Protein AF-A0A6H5KSF7-F1 (afdb_monomer_lite)

Foldseek 3Di:
DDPPPPLKAALVNVCVVCVVVVHHWDPDDVTPSVVLCVVQVVVPPRIGRNVSSVVVVLPDQDPLLLVLLVVLVVVLCVLVPNFAFLVSLVVFFDLCLDPCVVVVNDPSVRSSVVLSCQQPPPPPVDDDDDPNRGDTRDSVSSSVVLSVVSSVDDDPLSSSSSSNVRTHDPDRPPPDPPDDPPDDQDWWWKFFDDPPTTDTQGRCPPQDQPNFVVVVVSCVVVVDPDTPGMGTDDD

Structure (mmCIF, N/CA/C/O backbone):
data_AF-A0A6H5KSF7-F1
#
_entry.id   AF-A0A6H5KSF7-F1
#
loop_
_atom_site.group_PDB
_atom_site.id
_atom_site.type_symbol
_atom_site.label_atom_id
_atom_site.label_alt_id
_atom_site.label_comp_id
_atom_site.label_asym_id
_atom_site.label_entity_id
_atom_site.label_seq_id
_atom_site.pdbx_PDB_ins_code
_atom_site.Cartn_x
_atom_site.Cartn_y
_atom_site.Cartn_z
_atom_site.occupancy
_atom_site.B_iso_or_equiv
_atom_site.auth_seq_id
_atom_site.auth_comp_id
_atom_site.auth_asym_id
_atom_site.auth_atom_id
_atom_site.pdbx_PDB_model_num
ATOM 1 N N . MET A 1 1 ? -19.711 6.438 9.265 1.00 66.19 1 MET A N 1
ATOM 2 C CA . MET A 1 1 ? -18.842 6.297 10.452 1.00 66.19 1 MET A CA 1
ATOM 3 C C . MET A 1 1 ? -18.494 7.677 10.997 1.00 66.19 1 MET A C 1
ATOM 5 O O . MET A 1 1 ? -18.804 7.915 12.150 1.00 66.19 1 MET A O 1
ATOM 9 N N . ASP A 1 2 ? -18.012 8.616 10.173 1.00 74.88 2 ASP A N 1
ATOM 10 C CA . ASP A 1 2 ? -18.007 10.052 10.503 1.00 74.88 2 ASP A CA 1
ATOM 11 C C . ASP A 1 2 ? -19.190 10.765 9.819 1.00 74.88 2 ASP A C 1
ATOM 13 O O . ASP A 1 2 ? -19.233 10.885 8.596 1.00 74.88 2 ASP A O 1
ATOM 17 N N . SER A 1 3 ? -20.182 11.179 10.606 1.00 72.50 3 SER A N 1
ATOM 18 C CA . SER A 1 3 ? -21.408 11.816 10.102 1.00 72.50 3 SER A CA 1
ATOM 19 C C . SER A 1 3 ? -21.275 13.330 9.920 1.00 72.50 3 SER A C 1
ATOM 21 O O . SER A 1 3 ? -22.143 13.935 9.295 1.00 72.50 3 SER A O 1
ATOM 23 N N . ASN A 1 4 ? -20.245 13.955 10.503 1.00 77.31 4 ASN A N 1
ATOM 24 C CA . ASN A 1 4 ? -20.055 15.409 10.486 1.00 77.31 4 ASN A CA 1
ATOM 25 C C . ASN A 1 4 ? -18.844 15.849 9.644 1.00 77.31 4 ASN A C 1
ATOM 27 O O . ASN A 1 4 ? -18.646 17.049 9.470 1.00 77.31 4 ASN A O 1
ATOM 31 N N . GLY A 1 5 ? -18.079 14.899 9.096 1.00 73.88 5 GLY A N 1
ATOM 32 C CA . GLY A 1 5 ? -16.948 15.164 8.206 1.00 73.88 5 GLY A CA 1
ATOM 33 C C . GLY A 1 5 ? -15.770 15.833 8.913 1.00 73.88 5 GLY A C 1
ATOM 34 O O . GLY A 1 5 ? -14.962 16.491 8.263 1.00 73.88 5 GLY A O 1
ATOM 35 N N . SER A 1 6 ? -15.693 15.719 10.239 1.00 78.25 6 SER A N 1
ATOM 36 C CA . SER A 1 6 ? -14.638 16.339 11.042 1.00 78.25 6 SER A CA 1
ATOM 37 C C . SER A 1 6 ? -13.294 15.612 10.949 1.00 78.25 6 SER A C 1
ATOM 39 O O . SER A 1 6 ? -12.282 16.154 11.388 1.00 78.25 6 SER A O 1
ATOM 41 N N . GLY A 1 7 ? -13.268 14.381 10.422 1.00 76.56 7 GLY A N 1
ATOM 42 C CA . GLY A 1 7 ? -12.088 13.511 10.459 1.00 76.56 7 GLY A CA 1
ATOM 43 C C . GLY A 1 7 ? -11.780 12.963 11.860 1.00 76.56 7 GLY A C 1
ATOM 44 O O . GLY A 1 7 ? -10.786 12.255 12.050 1.00 76.56 7 GLY A O 1
ATOM 45 N N . LEU A 1 8 ? -12.639 13.265 12.836 1.00 83.69 8 LEU A N 1
ATOM 46 C CA . LEU A 1 8 ? -12.570 12.811 14.215 1.00 83.69 8 LEU A CA 1
ATOM 47 C C . LEU A 1 8 ? -13.793 11.944 14.509 1.00 83.69 8 LEU A C 1
ATOM 49 O O . LEU A 1 8 ? -14.907 12.241 14.089 1.00 83.69 8 LEU A O 1
ATOM 53 N N . LEU A 1 9 ? -13.570 10.867 15.247 1.00 84.38 9 LEU A N 1
ATOM 54 C CA . LEU A 1 9 ? -14.581 9.915 15.654 1.00 84.38 9 LEU A CA 1
ATOM 55 C C . LEU A 1 9 ? -14.863 10.108 17.143 1.00 84.38 9 LEU A C 1
ATOM 57 O O . LEU A 1 9 ? -14.040 9.781 1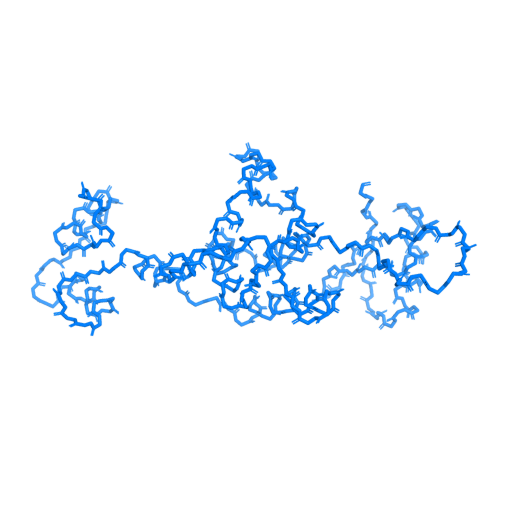8.002 1.00 84.38 9 LEU A O 1
ATOM 61 N N . GLU A 1 10 ? -16.026 10.666 17.452 1.00 87.06 10 GLU A N 1
ATOM 62 C CA . GLU A 1 10 ? -16.488 10.794 18.834 1.00 87.06 10 GLU A CA 1
ATOM 63 C C . GLU A 1 10 ? -17.058 9.462 19.345 1.00 87.06 10 GLU A C 1
ATOM 65 O O . GLU A 1 10 ? -17.515 8.621 18.566 1.00 87.06 10 GLU A O 1
ATOM 70 N N . ARG A 1 11 ? -17.095 9.277 20.673 1.00 86.62 11 ARG A N 1
ATOM 71 C CA . ARG A 1 11 ? -17.614 8.047 21.307 1.00 86.62 11 ARG A CA 1
ATOM 72 C C . ARG A 1 11 ? -19.001 7.650 20.783 1.00 86.62 11 ARG A C 1
ATOM 74 O O . ARG A 1 11 ? -19.241 6.485 20.479 1.00 86.62 11 ARG A O 1
ATOM 81 N N . SER A 1 12 ? -19.907 8.616 20.654 1.00 86.00 12 SER A N 1
ATOM 82 C CA . SER A 1 12 ? -21.272 8.400 20.156 1.00 86.00 12 SER A CA 1
ATOM 83 C C . SER A 1 12 ? -21.301 7.956 18.690 1.00 86.00 12 SER A C 1
ATOM 85 O O . SER A 1 12 ? -22.079 7.074 18.331 1.00 86.00 12 SER A O 1
ATOM 87 N N . GLN A 1 13 ? -20.430 8.523 17.851 1.00 86.81 13 GLN A N 1
ATOM 88 C CA . GLN A 1 13 ? -20.308 8.159 16.440 1.00 86.81 13 GLN A CA 1
ATOM 89 C C . GLN A 1 13 ? -19.725 6.754 16.269 1.00 86.81 13 GLN A C 1
ATOM 91 O O . GLN A 1 13 ? -20.201 6.003 15.419 1.00 86.81 13 GLN A O 1
ATOM 96 N N . LEU A 1 14 ? -18.745 6.373 17.098 1.00 85.38 14 LEU A N 1
ATOM 97 C CA . LEU A 1 14 ? -18.186 5.020 17.115 1.00 85.38 14 LEU A CA 1
ATOM 98 C C . LEU A 1 14 ? -19.254 3.977 17.467 1.00 85.38 14 LEU A C 1
ATOM 100 O O . LEU A 1 14 ? -19.387 2.991 16.746 1.00 85.38 14 LEU A O 1
ATOM 104 N N .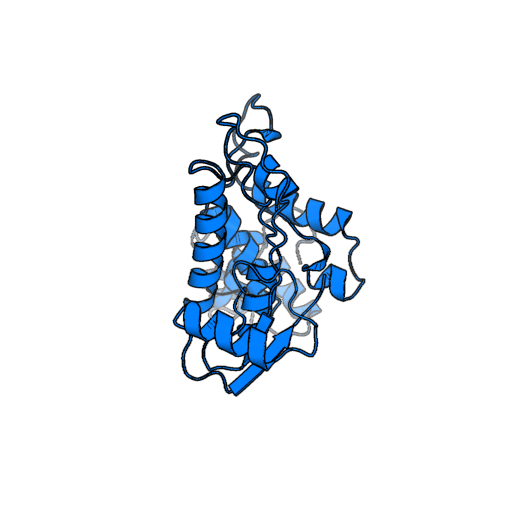 ILE A 1 15 ? -20.042 4.216 18.523 1.00 87.25 15 ILE A N 1
ATOM 105 C CA . ILE A 1 15 ? -21.134 3.318 18.935 1.00 87.25 15 ILE A CA 1
ATOM 106 C C . ILE A 1 15 ? -22.136 3.151 17.796 1.00 87.25 15 ILE A C 1
ATOM 108 O O . ILE A 1 15 ? -22.418 2.029 17.389 1.00 87.25 15 ILE A O 1
ATOM 112 N N . GLN A 1 16 ? -22.633 4.259 17.236 1.00 87.12 16 GLN A N 1
ATOM 113 C CA . GLN A 1 16 ? -23.597 4.196 16.136 1.00 87.12 16 GLN A CA 1
ATOM 114 C C . GLN A 1 16 ? -23.031 3.497 14.901 1.00 87.12 16 GLN A C 1
ATOM 116 O O . GLN A 1 16 ? -23.748 2.757 14.232 1.00 87.12 16 GLN A O 1
ATOM 121 N N . ALA A 1 17 ? -21.753 3.711 14.588 1.00 85.31 17 ALA A N 1
ATOM 122 C CA . ALA A 1 17 ? -21.113 3.038 13.473 1.00 85.31 17 ALA A CA 1
ATOM 123 C C . ALA A 1 17 ? -21.044 1.523 13.691 1.00 85.31 17 ALA A C 1
ATOM 125 O O . ALA A 1 17 ? -21.453 0.781 12.804 1.00 85.31 17 ALA A O 1
ATOM 126 N N . LEU A 1 18 ? -20.586 1.067 14.860 1.00 86.56 18 LEU A N 1
ATOM 127 C CA . LEU A 1 18 ? -20.503 -0.360 15.189 1.00 86.56 18 LEU A CA 1
ATOM 128 C C . LEU A 1 18 ? -21.885 -1.024 15.165 1.00 86.56 18 LEU A C 1
ATOM 130 O O . LEU A 1 18 ? -22.043 -2.070 14.536 1.00 86.56 18 LEU A O 1
ATOM 134 N N . LEU A 1 19 ? -22.902 -0.354 15.710 1.00 87.88 19 LEU A N 1
ATOM 135 C CA . LEU A 1 19 ? -24.289 -0.823 15.676 1.00 87.88 19 LEU A CA 1
ATOM 136 C C . LEU A 1 19 ? -24.825 -0.941 14.242 1.00 87.88 19 LEU A C 1
ATOM 138 O O . LEU A 1 19 ? -25.469 -1.931 13.900 1.00 87.88 19 LEU A O 1
ATOM 142 N N . ASN A 1 20 ? -24.511 0.026 13.374 1.00 85.94 20 ASN A N 1
ATOM 143 C CA . ASN A 1 20 ? -24.884 -0.018 11.956 1.00 85.94 20 ASN A CA 1
ATOM 144 C C . ASN A 1 20 ? -24.189 -1.159 11.196 1.00 85.94 20 ASN A C 1
ATOM 146 O O . ASN A 1 20 ? -24.751 -1.678 10.234 1.00 85.94 20 ASN A O 1
ATOM 150 N N . PHE A 1 21 ? -22.992 -1.565 11.628 1.00 83.56 21 PHE A N 1
ATOM 151 C CA . PHE A 1 21 ? -22.300 -2.752 11.118 1.00 83.56 21 PHE A CA 1
ATOM 152 C C . PHE A 1 21 ? -22.780 -4.062 11.772 1.00 83.56 21 PHE A C 1
ATOM 154 O O . PHE A 1 21 ? -22.257 -5.127 11.453 1.00 83.56 21 PHE A O 1
ATOM 161 N N . GLY A 1 22 ? -23.788 -4.007 12.653 1.00 86.06 22 GLY A N 1
ATOM 162 C CA . GLY A 1 22 ? -24.357 -5.173 13.333 1.00 86.06 22 GLY A CA 1
ATOM 163 C C . GLY A 1 22 ? -23.523 -5.682 14.510 1.00 86.06 22 GLY A C 1
ATOM 164 O O . GLY A 1 22 ? -23.714 -6.816 14.942 1.00 86.06 22 GLY A O 1
ATOM 165 N N . ILE A 1 23 ? -22.593 -4.869 15.015 1.00 86.06 23 ILE A N 1
ATOM 166 C CA . ILE A 1 23 ? -21.744 -5.188 16.161 1.00 86.06 23 ILE A CA 1
ATOM 167 C C . ILE A 1 23 ? -22.349 -4.516 17.394 1.00 86.06 23 ILE A C 1
ATOM 169 O O . ILE A 1 23 ? -22.317 -3.291 17.516 1.00 86.06 23 ILE A O 1
ATOM 173 N N . ASP A 1 24 ? -22.901 -5.323 18.297 1.00 86.75 24 ASP A N 1
ATOM 174 C CA . ASP A 1 24 ? -23.374 -4.852 19.598 1.00 86.75 24 ASP A CA 1
ATOM 175 C C . ASP A 1 24 ? -22.184 -4.710 20.554 1.00 86.75 24 ASP A C 1
ATOM 177 O O . ASP A 1 24 ? -21.327 -5.595 20.629 1.00 86.75 24 ASP A O 1
ATOM 181 N N . VAL A 1 25 ? -22.097 -3.576 21.239 1.00 84.12 25 VAL A N 1
ATOM 182 C CA . VAL A 1 25 ? -20.941 -3.197 22.060 1.00 84.12 25 VAL A CA 1
ATOM 183 C C . VAL A 1 25 ? -21.411 -2.654 23.395 1.00 84.12 25 VAL A C 1
ATOM 185 O O . VAL A 1 25 ? -22.279 -1.787 23.443 1.00 84.12 25 VAL A O 1
ATOM 188 N N . ASP A 1 26 ? -20.787 -3.125 24.476 1.00 87.12 26 ASP A N 1
ATOM 189 C CA . ASP A 1 26 ? -21.047 -2.619 25.822 1.00 87.12 26 ASP A CA 1
ATOM 190 C C . ASP A 1 26 ? -20.507 -1.185 25.960 1.00 87.12 26 ASP A C 1
ATOM 192 O O . ASP A 1 26 ? -19.294 -0.938 25.878 1.00 87.12 26 ASP A O 1
ATOM 196 N N . ASP A 1 27 ? -21.422 -0.231 26.136 1.00 82.88 27 ASP A N 1
ATOM 197 C CA . ASP A 1 27 ? -21.137 1.193 26.297 1.00 82.88 27 ASP A CA 1
ATOM 198 C C . ASP A 1 27 ? -20.989 1.623 27.767 1.00 82.88 27 ASP A C 1
ATOM 200 O O . ASP A 1 27 ? -20.690 2.798 28.029 1.00 82.88 27 ASP A O 1
ATOM 204 N N . GLY A 1 28 ? -21.126 0.683 28.710 1.00 81.94 28 GLY A N 1
ATOM 205 C CA . GLY A 1 28 ? -20.960 0.895 30.142 1.00 81.94 28 GLY A CA 1
ATOM 206 C C . GLY A 1 28 ? -19.517 1.197 30.583 1.00 81.94 28 GLY A C 1
ATOM 207 O O . GLY A 1 28 ? -18.565 1.083 29.803 1.00 81.94 28 GLY A O 1
ATOM 208 N N . PRO A 1 29 ? -19.324 1.606 31.853 1.00 74.50 29 PRO A N 1
ATOM 209 C CA . PRO A 1 29 ? -17.998 1.842 32.423 1.00 74.50 29 PRO A CA 1
ATOM 210 C C . PRO A 1 29 ? -17.191 0.535 32.493 1.00 74.50 29 PRO A C 1
ATOM 212 O O . PRO A 1 29 ? -17.616 -0.437 33.116 1.00 74.50 29 PRO A O 1
ATOM 215 N N . GLY A 1 30 ? -16.022 0.514 31.852 1.00 77.25 30 GLY A N 1
ATOM 216 C CA . GLY A 1 30 ? -15.194 -0.679 31.640 1.00 77.25 30 GLY A CA 1
ATOM 217 C C . GLY A 1 30 ? -15.626 -1.565 30.460 1.00 77.25 30 GLY A C 1
ATOM 218 O O . GLY A 1 30 ? -15.023 -2.623 30.246 1.00 77.25 30 GLY A O 1
ATOM 219 N N . GLY A 1 31 ? -16.640 -1.140 29.701 1.00 85.19 31 GLY A N 1
ATOM 220 C CA . GLY A 1 31 ? -17.165 -1.831 28.526 1.00 85.19 31 GLY A CA 1
ATOM 221 C C . GLY A 1 31 ? -16.219 -1.799 27.322 1.00 85.19 31 GLY A C 1
ATOM 222 O O . GLY A 1 31 ? -15.116 -1.241 27.357 1.00 85.19 31 GLY A O 1
ATOM 223 N N . ASP A 1 32 ? -16.645 -2.408 26.221 1.00 86.12 32 ASP A N 1
ATOM 224 C CA . ASP A 1 32 ? -15.815 -2.564 25.023 1.00 86.12 32 ASP A CA 1
ATOM 225 C C . ASP A 1 32 ? -15.484 -1.228 24.363 1.00 86.12 32 ASP A C 1
ATOM 227 O O . ASP A 1 32 ? -14.357 -1.027 23.906 1.00 86.12 32 ASP A O 1
ATOM 231 N N . ILE A 1 33 ? -16.404 -0.264 24.414 1.00 87.38 33 ILE A N 1
ATOM 232 C CA . ILE A 1 33 ? -16.146 1.090 23.920 1.00 87.38 33 ILE A CA 1
ATOM 233 C C . ILE A 1 33 ? -15.022 1.768 24.695 1.00 87.38 33 ILE A C 1
ATOM 235 O O . ILE A 1 33 ? -14.194 2.448 24.098 1.00 87.38 33 ILE A O 1
ATOM 239 N N . GLU A 1 34 ? -14.952 1.584 26.011 1.00 85.56 34 GLU A N 1
ATOM 240 C CA . GLU A 1 34 ? -13.905 2.211 26.817 1.00 85.56 34 GLU A CA 1
ATOM 241 C C . GLU A 1 34 ? -12.533 1.585 26.554 1.00 85.56 34 GLU A C 1
ATOM 243 O O . GLU A 1 34 ? -11.536 2.302 26.511 1.00 85.56 34 GLU A O 1
ATOM 248 N N . LYS A 1 35 ? -12.479 0.279 26.261 1.00 84.94 35 LYS A N 1
ATOM 249 C CA . LYS A 1 35 ? -11.248 -0.391 25.810 1.00 84.94 35 LYS A CA 1
ATOM 250 C C . LYS A 1 35 ? -10.804 0.101 24.434 1.00 84.94 35 LYS A C 1
ATOM 252 O O . LYS A 1 35 ? -9.618 0.356 24.240 1.00 84.94 35 LYS A O 1
ATOM 257 N N . ILE A 1 36 ? -11.736 0.242 23.487 1.00 84.69 36 ILE A N 1
ATOM 258 C CA . ILE A 1 36 ? -11.437 0.736 22.135 1.00 84.69 36 ILE A CA 1
ATOM 259 C C . ILE A 1 36 ? -10.958 2.189 22.214 1.00 84.69 36 ILE A C 1
ATOM 261 O O . ILE A 1 36 ? -9.890 2.505 21.694 1.00 84.69 36 ILE A O 1
ATOM 265 N N . MET A 1 37 ? -11.679 3.057 22.930 1.00 84.38 37 MET A N 1
ATOM 266 C CA . MET A 1 37 ? -11.248 4.438 23.162 1.00 84.38 37 MET A CA 1
ATOM 267 C C . MET A 1 37 ? -9.881 4.460 23.855 1.00 84.38 37 MET A C 1
ATOM 269 O O . MET A 1 37 ? -8.971 5.083 23.338 1.00 84.38 37 MET A O 1
ATOM 273 N N . GLY A 1 38 ? -9.663 3.693 24.924 1.00 82.12 38 GLY A N 1
ATOM 274 C CA . GLY A 1 38 ? -8.364 3.645 25.608 1.00 82.12 38 GLY A CA 1
ATOM 275 C C . GLY A 1 38 ? -7.199 3.131 24.750 1.00 82.12 38 GLY A C 1
ATOM 276 O O . GLY A 1 38 ? -6.047 3.468 25.014 1.00 82.12 38 GLY A O 1
ATOM 277 N N . PHE A 1 39 ? -7.469 2.329 23.716 1.00 82.25 39 PHE A N 1
ATOM 278 C CA . PHE A 1 39 ? -6.439 1.860 22.788 1.00 82.25 39 PHE A CA 1
ATOM 279 C C . PHE A 1 39 ? -6.067 2.913 21.730 1.00 82.25 39 PHE A C 1
ATOM 281 O O . PHE A 1 39 ? -4.891 3.044 21.372 1.00 82.25 39 PHE A O 1
ATOM 288 N N . PHE A 1 40 ? -7.059 3.648 21.221 1.00 80.31 40 PHE A N 1
ATOM 289 C CA . PHE A 1 40 ? -6.901 4.561 20.086 1.00 80.31 40 PHE A CA 1
ATOM 290 C C . PHE A 1 40 ? -6.762 6.046 20.479 1.00 80.31 40 PHE A C 1
ATOM 292 O O . PHE A 1 40 ? -5.990 6.763 19.847 1.00 80.31 40 PHE A O 1
ATOM 299 N N . ASP A 1 41 ? -7.461 6.501 21.517 1.00 81.00 41 ASP A N 1
ATOM 300 C CA . ASP A 1 41 ? -7.440 7.861 22.081 1.00 81.00 41 ASP A CA 1
ATOM 301 C C . ASP A 1 41 ? -6.313 7.976 23.124 1.00 81.00 41 ASP A C 1
ATOM 303 O O . ASP A 1 41 ? -6.522 7.924 24.338 1.00 81.00 41 ASP A O 1
ATOM 307 N N . ARG A 1 42 ? -5.068 8.044 22.632 1.00 70.25 42 ARG A N 1
ATOM 308 C CA . ARG A 1 42 ? -3.853 8.061 23.475 1.00 70.25 42 ARG A CA 1
ATOM 309 C C . ARG A 1 42 ? -3.678 9.361 24.256 1.00 70.25 42 ARG A C 1
ATOM 311 O O . ARG A 1 42 ? -2.975 9.376 25.264 1.00 70.25 42 ARG A O 1
ATOM 318 N N . ASP A 1 43 ? -4.257 10.441 23.758 1.00 75.50 43 ASP A N 1
ATOM 319 C CA . ASP A 1 43 ? -4.252 11.776 24.342 1.00 75.50 43 ASP A CA 1
ATOM 320 C C . ASP A 1 43 ? -5.420 12.006 25.316 1.00 75.50 43 ASP A C 1
ATOM 322 O O . ASP A 1 43 ? -5.418 13.006 26.035 1.00 75.50 43 ASP A O 1
ATOM 326 N N . VAL A 1 44 ? -6.350 11.047 25.426 1.00 74.88 44 VAL A N 1
ATOM 327 C CA . VAL A 1 44 ? -7.497 11.065 26.352 1.00 74.88 44 VAL A CA 1
ATOM 328 C C . VAL A 1 44 ? -8.367 12.309 26.132 1.00 74.88 44 VAL A C 1
ATOM 330 O O . VAL A 1 44 ? -8.870 12.937 27.066 1.00 74.88 44 VAL A O 1
ATOM 333 N N . VAL A 1 45 ? -8.531 12.699 24.869 1.00 77.56 45 VAL A N 1
ATOM 334 C CA . VAL A 1 45 ? -9.309 13.881 24.465 1.00 77.56 45 VAL A CA 1
ATOM 335 C C . VAL A 1 45 ? -10.786 13.519 24.242 1.00 77.56 45 VAL A C 1
ATOM 337 O O . VAL A 1 45 ? -11.639 14.396 24.081 1.00 77.56 45 VAL A O 1
ATOM 340 N N . GLY A 1 46 ? -11.122 12.229 24.287 1.00 78.38 46 GLY A N 1
ATOM 341 C CA . GLY A 1 46 ? -12.462 11.689 24.078 1.00 78.38 46 GLY A CA 1
ATOM 342 C C . GLY A 1 46 ? -12.813 11.514 22.602 1.00 78.38 46 GLY A C 1
ATOM 343 O O . GLY A 1 46 ? -13.995 11.383 22.268 1.00 78.38 46 GLY A O 1
ATOM 344 N N . ARG A 1 47 ? -11.816 11.549 21.712 1.00 81.56 47 ARG A N 1
ATOM 345 C CA . ARG A 1 47 ? -11.984 11.480 20.257 1.00 81.56 47 ARG A CA 1
ATOM 346 C C . ARG A 1 47 ? -10.872 10.657 19.633 1.00 81.56 47 ARG A C 1
ATOM 348 O O . ARG A 1 47 ? -9.715 10.803 19.996 1.00 81.56 47 ARG A O 1
ATOM 355 N N . ILE A 1 48 ? -11.224 9.834 18.653 1.00 82.81 48 ILE A N 1
ATOM 356 C CA . ILE A 1 48 ? -10.255 9.057 17.884 1.00 82.81 48 ILE A CA 1
ATOM 357 C C . ILE A 1 48 ? -10.098 9.696 16.515 1.00 82.81 48 ILE A C 1
ATOM 359 O O . ILE A 1 48 ? -11.080 9.956 15.830 1.00 82.81 48 ILE A O 1
ATOM 363 N N . ILE A 1 49 ? -8.869 9.901 16.065 1.00 81.00 49 ILE A N 1
ATOM 364 C CA . ILE A 1 49 ? -8.652 10.386 14.708 1.00 81.00 49 ILE A CA 1
ATOM 365 C C . ILE A 1 49 ? -8.925 9.247 13.716 1.00 81.00 49 ILE A C 1
ATOM 367 O O . ILE A 1 49 ? -8.357 8.162 13.845 1.00 81.00 49 ILE A O 1
ATOM 371 N N . ILE A 1 50 ? -9.794 9.461 12.722 1.00 75.19 50 ILE A N 1
ATOM 372 C CA . ILE A 1 50 ? -10.307 8.367 11.874 1.00 75.19 50 ILE A CA 1
ATOM 373 C C . ILE A 1 50 ? -9.196 7.615 11.125 1.00 75.19 50 ILE A C 1
ATOM 375 O O . ILE A 1 50 ? -9.260 6.397 10.963 1.00 75.19 50 ILE A O 1
ATOM 379 N N . HIS A 1 51 ? -8.136 8.317 10.718 1.00 66.19 51 HIS A N 1
ATOM 380 C CA . HIS A 1 51 ? -6.993 7.690 10.058 1.00 66.19 51 HIS A CA 1
ATOM 381 C C . HIS A 1 51 ? -6.183 6.806 11.014 1.00 66.19 51 HIS A C 1
ATOM 383 O O . HIS A 1 51 ? -5.737 5.733 10.615 1.00 66.19 51 HIS A O 1
ATOM 389 N N . GLU A 1 52 ? -6.044 7.197 12.283 1.00 68.94 52 GLU A N 1
ATOM 390 C CA . GLU A 1 52 ? -5.417 6.373 13.322 1.00 68.94 52 GLU A CA 1
ATOM 391 C C . GLU A 1 52 ? -6.286 5.160 13.668 1.00 68.94 52 GLU A C 1
ATOM 393 O O . GLU A 1 52 ? -5.764 4.057 13.839 1.00 68.94 52 GLU A O 1
ATOM 398 N N . PHE A 1 53 ? -7.611 5.333 13.681 1.00 75.38 53 PHE A N 1
ATOM 399 C CA . PHE A 1 53 ? -8.560 4.232 13.840 1.00 75.38 53 PHE A CA 1
ATOM 400 C C . PHE A 1 53 ? -8.404 3.190 12.727 1.00 75.38 53 PHE A C 1
ATOM 402 O O . PHE A 1 53 ? -8.185 2.011 13.003 1.00 75.38 53 PHE A O 1
ATOM 409 N N . HIS A 1 54 ? -8.422 3.624 11.463 1.00 71.25 54 HIS A N 1
ATOM 410 C CA . HIS A 1 54 ? -8.187 2.737 10.322 1.00 71.25 54 HIS A CA 1
ATOM 411 C C . HIS A 1 54 ? -6.799 2.092 10.383 1.00 71.25 54 HIS A C 1
ATOM 413 O O . HIS A 1 54 ? -6.670 0.891 10.149 1.00 71.25 54 HIS A O 1
ATOM 419 N N . ARG A 1 55 ? -5.760 2.851 10.754 1.00 67.19 55 ARG A N 1
ATOM 420 C CA . ARG A 1 55 ? -4.398 2.320 10.884 1.00 67.19 55 ARG A CA 1
ATOM 421 C C . ARG A 1 55 ? -4.298 1.241 11.959 1.00 67.19 55 ARG A C 1
ATOM 423 O O . ARG A 1 55 ? -3.630 0.237 11.734 1.00 67.19 55 ARG A O 1
ATOM 430 N N . GLY A 1 56 ? -4.943 1.416 13.111 1.00 69.75 56 GLY A N 1
ATOM 431 C CA . GLY A 1 56 ? -4.926 0.388 14.151 1.00 69.75 56 GLY A CA 1
ATOM 432 C C . GLY A 1 56 ? -5.819 -0.812 13.828 1.00 69.75 56 GLY A C 1
ATOM 433 O O . GLY A 1 56 ? -5.434 -1.923 14.176 1.00 69.75 56 GLY A O 1
ATOM 434 N N . LEU A 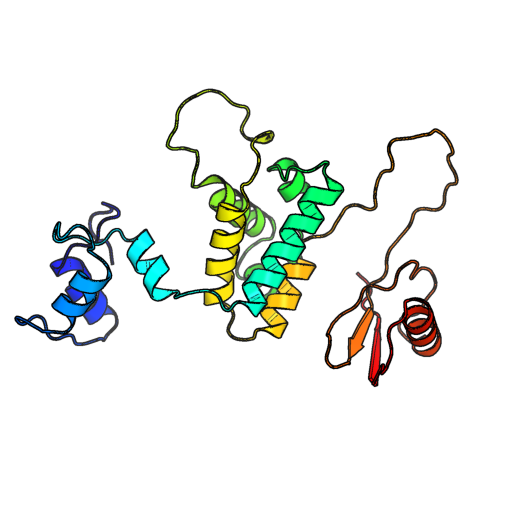1 57 ? -6.924 -0.634 13.089 1.00 73.25 57 LEU A N 1
ATOM 435 C CA . LEU A 1 57 ? -7.708 -1.757 12.553 1.00 73.25 57 LEU A CA 1
ATOM 436 C C . LEU A 1 57 ? -6.910 -2.605 11.553 1.00 73.25 57 LEU A C 1
ATOM 438 O O . LEU A 1 57 ? -7.015 -3.827 11.572 1.00 73.25 57 LEU A O 1
ATOM 442 N N . ARG A 1 58 ? -6.084 -1.971 10.709 1.00 71.12 58 ARG A N 1
ATOM 443 C CA . ARG A 1 58 ? -5.198 -2.668 9.755 1.00 71.12 58 ARG A CA 1
ATOM 444 C C . ARG A 1 58 ? -4.136 -3.527 10.444 1.00 71.12 58 ARG A C 1
ATOM 446 O O . ARG A 1 58 ? -3.636 -4.477 9.848 1.00 71.12 58 ARG A O 1
ATOM 453 N N . GLY A 1 59 ? -3.775 -3.193 11.682 1.00 70.38 59 GLY A N 1
ATOM 454 C CA . GLY A 1 59 ? -2.693 -3.851 12.401 1.00 70.38 59 GLY A CA 1
ATOM 455 C C . GLY A 1 59 ? -1.315 -3.577 11.789 1.00 70.38 59 GLY A C 1
ATOM 456 O O . GLY A 1 59 ? -1.124 -2.706 10.937 1.00 70.38 59 GLY A O 1
ATOM 457 N N . ASN A 1 60 ? -0.309 -4.307 12.269 1.00 75.38 60 ASN A N 1
ATOM 458 C CA . ASN A 1 60 ? 1.054 -4.166 11.770 1.00 75.38 60 ASN A CA 1
ATOM 459 C C . ASN A 1 60 ? 1.287 -5.108 10.585 1.00 75.38 60 ASN A C 1
ATOM 461 O O . ASN A 1 60 ? 1.013 -6.303 10.681 1.00 75.38 60 ASN A O 1
ATOM 465 N N . MET A 1 61 ? 1.862 -4.591 9.499 1.00 83.38 61 MET A N 1
ATOM 466 C CA . MET A 1 61 ? 2.257 -5.420 8.359 1.00 83.38 61 MET A CA 1
ATOM 467 C C . MET A 1 61 ? 3.285 -6.472 8.820 1.00 83.38 61 MET A C 1
ATOM 469 O O . MET A 1 61 ? 4.238 -6.110 9.516 1.00 83.38 61 MET A O 1
ATOM 473 N N . PRO A 1 62 ? 3.157 -7.758 8.451 1.00 86.19 62 PRO A N 1
ATOM 474 C CA . PRO A 1 62 ? 4.136 -8.773 8.831 1.00 86.19 62 PRO A CA 1
ATOM 475 C C . PRO A 1 62 ? 5.523 -8.463 8.247 1.00 86.19 62 PRO A C 1
ATOM 477 O O . PRO A 1 62 ? 5.650 -7.950 7.134 1.00 86.19 62 PRO A O 1
ATOM 480 N N . LYS A 1 63 ? 6.590 -8.813 8.985 1.00 88.25 63 LYS A N 1
ATOM 481 C CA . LYS A 1 63 ? 7.986 -8.490 8.613 1.00 88.25 63 LYS A CA 1
ATOM 482 C C . LYS A 1 63 ? 8.364 -8.961 7.207 1.00 88.25 63 LYS A C 1
ATOM 484 O O . LYS A 1 63 ? 9.078 -8.251 6.511 1.00 88.25 63 LYS A O 1
ATOM 489 N N . ARG A 1 64 ? 7.869 -10.131 6.785 1.00 87.62 64 ARG A N 1
ATOM 490 C CA . ARG A 1 64 ? 8.103 -10.680 5.441 1.00 87.62 64 ARG A CA 1
ATOM 491 C C . ARG A 1 64 ? 7.648 -9.698 4.357 1.00 87.62 64 ARG A C 1
ATOM 493 O O . ARG A 1 64 ? 8.428 -9.366 3.475 1.00 87.62 64 ARG A O 1
ATOM 500 N N . ARG A 1 65 ? 6.430 -9.165 4.478 1.00 91.38 65 ARG A N 1
ATOM 501 C CA . ARG A 1 65 ? 5.872 -8.181 3.539 1.00 91.38 65 ARG A CA 1
ATOM 502 C C . ARG A 1 65 ? 6.615 -6.845 3.600 1.00 91.38 65 ARG A C 1
ATOM 504 O O . ARG A 1 65 ? 6.925 -6.282 2.557 1.00 91.38 65 ARG A O 1
ATOM 511 N N . GLN A 1 66 ? 7.007 -6.396 4.796 1.00 89.94 66 GLN A N 1
ATOM 512 C CA . GLN A 1 66 ? 7.814 -5.175 4.943 1.00 89.94 66 GLN A CA 1
ATOM 513 C C . GLN A 1 66 ? 9.154 -5.273 4.197 1.00 89.94 66 GLN A C 1
ATOM 515 O O . GLN A 1 66 ? 9.592 -4.296 3.596 1.00 89.94 66 GLN A O 1
ATOM 520 N N . LEU A 1 67 ? 9.805 -6.443 4.219 1.00 89.19 67 LEU A N 1
ATOM 521 C CA . LEU A 1 67 ? 11.059 -6.667 3.494 1.00 89.19 67 LEU A CA 1
ATOM 522 C C . LEU A 1 67 ? 10.868 -6.599 1.976 1.00 89.19 67 LEU A C 1
ATOM 524 O O . LEU A 1 67 ? 11.710 -6.017 1.300 1.00 89.19 67 LEU A O 1
ATOM 528 N N . VAL A 1 68 ? 9.757 -7.126 1.453 1.00 89.12 68 VAL A N 1
ATOM 529 C CA . VAL A 1 68 ? 9.424 -7.026 0.022 1.00 89.12 68 VAL A CA 1
ATOM 530 C C . VAL A 1 68 ? 9.246 -5.563 -0.387 1.00 89.12 68 VAL A C 1
ATOM 532 O O . VAL A 1 68 ? 9.863 -5.114 -1.350 1.00 89.12 68 VAL A O 1
ATOM 535 N N . VAL A 1 69 ? 8.471 -4.795 0.384 1.00 91.19 69 VAL A N 1
ATOM 536 C CA . VAL A 1 69 ? 8.242 -3.361 0.132 1.00 91.19 69 VAL A CA 1
ATOM 537 C C . VAL A 1 69 ? 9.549 -2.571 0.212 1.00 91.19 69 VAL A C 1
ATOM 539 O O . VAL A 1 69 ? 9.824 -1.724 -0.638 1.00 91.19 69 VAL A O 1
ATOM 542 N N . LYS A 1 70 ? 10.391 -2.875 1.206 1.00 89.94 70 LYS A N 1
ATOM 543 C CA . LYS A 1 70 ? 11.718 -2.272 1.345 1.00 89.94 70 LYS A CA 1
ATOM 544 C C . LYS A 1 70 ? 12.602 -2.567 0.134 1.00 89.94 70 LYS A C 1
ATOM 546 O O . LYS A 1 70 ? 13.180 -1.636 -0.415 1.00 89.94 70 LYS A O 1
ATOM 551 N N . GLY A 1 71 ? 12.659 -3.822 -0.307 1.00 86.56 71 GLY A N 1
ATOM 552 C CA . GLY A 1 71 ? 13.423 -4.214 -1.489 1.00 86.56 71 GLY A CA 1
ATOM 553 C C . GLY A 1 71 ? 12.935 -3.520 -2.762 1.00 86.56 71 GLY A C 1
ATOM 554 O O . GLY A 1 71 ? 13.754 -3.074 -3.561 1.00 86.56 71 GLY A O 1
ATOM 555 N N . ALA A 1 72 ? 11.619 -3.357 -2.930 1.00 88.44 72 ALA A N 1
ATOM 556 C CA . ALA A 1 72 ? 11.048 -2.618 -4.056 1.00 88.44 72 ALA A CA 1
ATOM 557 C C . ALA A 1 72 ? 11.468 -1.136 -4.043 1.00 88.44 72 ALA A C 1
ATOM 559 O O . ALA A 1 72 ? 11.933 -0.615 -5.057 1.00 88.44 72 ALA A O 1
ATOM 560 N N . TYR A 1 73 ? 11.383 -0.474 -2.885 1.00 89.00 73 TYR A N 1
ATOM 561 C CA . TYR A 1 73 ? 11.795 0.924 -2.742 1.00 89.00 73 TYR A CA 1
ATOM 562 C C . TYR A 1 73 ? 13.302 1.119 -2.957 1.00 89.00 73 TYR A C 1
ATOM 564 O O . TYR A 1 73 ? 13.715 2.048 -3.647 1.00 89.00 73 TYR A O 1
ATOM 572 N N . GLU A 1 74 ? 14.137 0.242 -2.393 1.00 87.06 74 GLU A N 1
ATOM 573 C CA . GLU A 1 74 ? 15.590 0.282 -2.591 1.00 87.06 74 GLU A CA 1
ATOM 574 C C . GLU A 1 74 ? 15.956 0.092 -4.064 1.00 87.06 74 GLU A C 1
ATOM 576 O O . GLU A 1 74 ? 16.836 0.787 -4.568 1.00 87.06 74 GLU A O 1
ATOM 581 N N . ARG A 1 75 ? 15.237 -0.783 -4.776 1.00 85.12 75 ARG A N 1
ATOM 582 C CA . ARG A 1 75 ? 15.433 -1.007 -6.209 1.00 85.12 75 ARG A CA 1
ATOM 583 C C . ARG A 1 75 ? 15.073 0.228 -7.042 1.00 85.12 75 ARG A C 1
ATOM 585 O O . ARG A 1 75 ? 15.839 0.604 -7.925 1.00 85.12 75 ARG A O 1
ATOM 592 N N . LEU A 1 76 ? 13.953 0.887 -6.733 1.00 86.31 76 LEU A N 1
ATOM 593 C CA . LEU A 1 76 ? 13.596 2.173 -7.342 1.00 86.31 76 LEU A CA 1
ATOM 594 C C . LEU A 1 76 ? 14.669 3.226 -7.032 1.00 86.31 76 LEU A C 1
ATOM 596 O O . LEU A 1 76 ? 15.211 3.850 -7.933 1.00 86.31 76 LEU A O 1
ATOM 600 N N . SER A 1 77 ? 15.046 3.388 -5.768 1.00 85.31 77 SER A N 1
ATOM 601 C CA . SER A 1 77 ? 16.036 4.388 -5.360 1.00 85.31 77 SER A CA 1
ATOM 602 C C . SER A 1 77 ? 17.395 4.186 -6.044 1.00 85.31 77 SER A C 1
ATOM 604 O O . SER A 1 77 ? 17.970 5.142 -6.565 1.00 85.31 77 SER A O 1
ATOM 606 N N . ALA A 1 78 ? 17.892 2.946 -6.110 1.00 82.31 78 ALA A N 1
ATOM 607 C CA . ALA A 1 78 ? 19.177 2.621 -6.728 1.00 82.31 78 ALA A CA 1
ATOM 608 C C . ALA A 1 78 ? 19.222 2.979 -8.221 1.00 82.31 78 ALA A C 1
ATOM 610 O O . ALA A 1 78 ? 20.218 3.533 -8.685 1.00 82.31 78 ALA A O 1
ATOM 611 N N . ASN A 1 79 ? 18.130 2.739 -8.952 1.00 78.62 79 ASN A N 1
ATOM 612 C CA . ASN A 1 79 ? 18.057 3.037 -10.383 1.00 78.62 79 ASN A CA 1
ATOM 613 C C . ASN A 1 79 ? 17.938 4.533 -10.694 1.00 78.62 79 ASN A C 1
ATOM 615 O O . ASN A 1 79 ? 18.297 4.958 -11.789 1.00 78.62 79 ASN A O 1
ATOM 619 N N . PHE A 1 80 ? 17.483 5.339 -9.733 1.00 80.88 80 PHE A N 1
ATOM 620 C CA . PHE A 1 80 ? 17.249 6.774 -9.916 1.00 80.88 80 PHE A CA 1
ATOM 621 C C . PHE A 1 80 ? 18.155 7.653 -9.037 1.00 80.88 80 PHE A C 1
ATOM 623 O O . PHE A 1 80 ? 17.795 8.763 -8.649 1.00 80.88 80 PHE A O 1
ATOM 630 N N . GLY A 1 81 ? 19.373 7.181 -8.741 1.00 76.50 81 GLY A N 1
ATOM 631 C CA . GLY A 1 81 ? 20.414 8.005 -8.114 1.00 76.50 81 GLY A CA 1
ATOM 632 C C . GLY A 1 81 ? 20.203 8.286 -6.623 1.00 76.50 81 GLY A C 1
ATOM 633 O O . GLY A 1 81 ? 20.691 9.292 -6.111 1.00 76.50 81 GLY A O 1
ATOM 634 N N . GLY A 1 82 ? 19.490 7.407 -5.918 1.00 76.25 82 GLY A N 1
ATOM 635 C CA . GLY A 1 82 ? 19.307 7.457 -4.466 1.00 76.25 82 GLY A CA 1
ATOM 636 C C . GLY A 1 82 ? 18.054 8.199 -3.993 1.00 76.25 82 GLY A C 1
ATOM 637 O O . GLY A 1 82 ? 17.863 8.343 -2.784 1.00 76.25 82 GLY A O 1
ATOM 638 N N . SER A 1 83 ? 17.201 8.668 -4.910 1.00 78.12 83 SER A N 1
ATOM 639 C CA . SER A 1 83 ? 15.944 9.347 -4.585 1.00 78.12 83 SER A CA 1
ATOM 640 C C . SER A 1 83 ? 14.808 8.846 -5.472 1.00 78.12 83 SER A C 1
ATOM 642 O O . SER A 1 83 ? 14.948 8.769 -6.690 1.00 78.12 83 SER A O 1
ATOM 644 N N . VAL A 1 84 ? 13.666 8.528 -4.864 1.00 84.81 84 VAL A N 1
ATOM 645 C CA . VAL A 1 84 ? 12.441 8.153 -5.578 1.00 84.81 84 VAL A CA 1
ATOM 646 C C . VAL A 1 84 ? 11.572 9.400 -5.664 1.00 84.81 84 VAL A C 1
ATOM 648 O O . VAL A 1 84 ? 11.155 9.911 -4.635 1.00 84.81 84 VAL A O 1
ATOM 651 N N . THR A 1 85 ? 11.316 9.930 -6.858 1.00 85.69 85 THR A N 1
ATOM 652 C CA . THR A 1 85 ? 10.434 11.098 -7.056 1.00 85.69 85 THR A CA 1
ATOM 653 C C . THR A 1 85 ? 9.086 10.681 -7.639 1.00 85.69 85 THR A C 1
ATOM 655 O O . THR A 1 85 ? 8.930 9.562 -8.125 1.00 85.69 85 THR A O 1
ATOM 658 N N . MET A 1 86 ? 8.103 11.585 -7.643 1.00 84.31 86 MET A N 1
ATOM 659 C CA . MET A 1 86 ? 6.814 11.311 -8.296 1.00 84.31 86 MET A CA 1
ATOM 660 C C . MET A 1 86 ? 6.942 11.003 -9.797 1.00 84.31 86 MET A C 1
ATOM 662 O O . MET A 1 86 ? 6.169 10.202 -10.313 1.00 84.31 86 MET A O 1
ATOM 666 N N . ASP A 1 87 ? 7.921 11.591 -10.491 1.00 82.50 87 ASP A N 1
ATOM 667 C CA . ASP A 1 87 ? 8.228 11.260 -11.892 1.00 82.50 87 ASP A CA 1
ATOM 668 C C . ASP A 1 87 ? 8.758 9.822 -12.035 1.00 82.50 87 ASP A C 1
ATOM 670 O O . ASP A 1 87 ? 8.352 9.102 -12.944 1.00 82.50 87 ASP A O 1
ATOM 674 N N . VAL A 1 88 ? 9.578 9.355 -11.085 1.00 84.12 88 VAL A N 1
ATOM 675 C CA . VAL A 1 88 ? 10.022 7.952 -11.033 1.00 84.12 88 VAL A CA 1
ATOM 676 C C . VAL A 1 88 ? 8.841 7.009 -10.831 1.00 84.12 88 VAL A C 1
ATOM 678 O O . VAL A 1 88 ? 8.730 6.015 -11.544 1.00 84.12 88 VAL A O 1
ATOM 681 N N . ILE A 1 89 ? 7.941 7.326 -9.895 1.00 86.56 89 ILE A N 1
ATOM 682 C CA . ILE A 1 89 ? 6.724 6.534 -9.674 1.00 86.56 89 ILE A CA 1
ATOM 683 C C . ILE A 1 89 ? 5.887 6.484 -10.955 1.00 86.56 89 ILE A C 1
ATOM 685 O O . ILE A 1 89 ? 5.495 5.402 -11.368 1.00 86.56 89 ILE A O 1
ATOM 689 N N . HIS A 1 90 ? 5.681 7.618 -11.630 1.00 84.00 90 HIS A N 1
ATOM 690 C CA . HIS A 1 90 ? 4.935 7.673 -12.890 1.00 84.00 90 HIS A CA 1
ATOM 691 C C . HIS A 1 90 ? 5.554 6.817 -14.000 1.00 84.00 90 HIS A C 1
ATOM 693 O O . HIS A 1 90 ? 4.835 6.191 -14.769 1.00 84.00 90 HIS A O 1
ATOM 699 N N . ARG A 1 91 ? 6.884 6.797 -14.122 1.00 82.00 91 ARG A N 1
ATOM 700 C CA . ARG A 1 91 ? 7.566 6.028 -15.176 1.00 82.00 91 ARG A CA 1
ATOM 701 C C . ARG A 1 91 ? 7.619 4.533 -14.895 1.00 82.00 91 ARG A C 1
ATOM 703 O O . ARG A 1 91 ? 7.658 3.755 -15.840 1.00 82.00 91 ARG A O 1
ATOM 710 N N . CYS A 1 92 ? 7.681 4.156 -13.622 1.00 85.31 92 CYS A N 1
ATOM 711 C CA . CYS A 1 92 ? 7.912 2.772 -13.223 1.00 85.31 92 CYS A CA 1
ATOM 712 C C . CYS A 1 92 ? 6.642 2.030 -12.814 1.00 85.31 92 CYS A C 1
ATOM 714 O O . CYS A 1 92 ? 6.680 0.810 -12.685 1.00 85.31 92 CYS A O 1
ATOM 716 N N . TYR A 1 93 ? 5.548 2.734 -12.533 1.00 86.00 93 TYR A N 1
ATOM 717 C CA . TYR A 1 93 ? 4.325 2.099 -12.067 1.00 86.00 93 TYR A CA 1
ATOM 718 C C . TYR A 1 93 ? 3.605 1.381 -13.208 1.00 86.00 93 TYR A C 1
ATOM 720 O O . TYR A 1 93 ? 3.260 1.996 -14.216 1.00 86.00 93 TYR A O 1
ATOM 728 N N . ASP A 1 94 ? 3.351 0.087 -13.020 1.00 84.25 94 ASP A N 1
ATOM 729 C CA . ASP A 1 94 ? 2.485 -0.698 -13.894 1.00 84.25 94 ASP A CA 1
ATOM 730 C C . ASP A 1 94 ? 1.069 -0.800 -13.297 1.00 84.25 94 ASP A C 1
ATOM 732 O O . ASP A 1 94 ? 0.854 -1.554 -12.338 1.00 84.25 94 ASP A O 1
ATOM 736 N N . PRO A 1 95 ? 0.080 -0.083 -13.860 1.00 79.56 95 PRO A N 1
ATOM 737 C CA . PRO A 1 95 ? -1.289 -0.128 -13.367 1.00 79.56 95 PRO A CA 1
ATOM 738 C C . PRO A 1 95 ? -1.976 -1.478 -13.617 1.00 79.56 95 PRO A C 1
ATOM 740 O O . PRO A 1 95 ? -2.912 -1.813 -12.892 1.00 79.56 95 PRO A O 1
ATOM 743 N N . ALA A 1 96 ? -1.524 -2.288 -14.586 1.00 75.12 96 ALA A N 1
ATOM 744 C CA . ALA A 1 96 ? -2.116 -3.604 -14.853 1.00 75.12 96 ALA A CA 1
ATOM 745 C C . ALA A 1 96 ? -1.887 -4.589 -13.695 1.00 75.12 96 ALA A C 1
ATOM 747 O O . ALA A 1 96 ? -2.693 -5.491 -13.461 1.00 75.12 96 ALA A O 1
ATOM 748 N N . SER A 1 97 ? -0.819 -4.373 -12.929 1.00 75.25 97 SER A N 1
ATOM 749 C CA . SER A 1 97 ? -0.488 -5.153 -11.741 1.00 75.25 97 SER A CA 1
ATOM 750 C C . SER A 1 97 ? -1.355 -4.809 -10.516 1.00 75.25 97 SER A C 1
ATOM 752 O O . SER A 1 97 ? -1.286 -5.514 -9.507 1.00 75.25 97 SER A O 1
ATOM 754 N N . HIS A 1 98 ? -2.189 -3.760 -10.566 1.00 78.38 98 HIS A N 1
ATOM 755 C CA . HIS A 1 98 ? -3.061 -3.384 -9.451 1.00 78.38 98 HIS A CA 1
ATOM 756 C C . HIS A 1 98 ? -4.245 -4.369 -9.299 1.00 78.38 98 HIS A C 1
ATOM 758 O O . HIS A 1 98 ? -4.976 -4.590 -10.269 1.00 78.38 98 HIS A O 1
ATOM 764 N N . PRO A 1 99 ? -4.527 -4.923 -8.099 1.00 76.31 99 PRO A N 1
ATOM 765 C CA . PRO A 1 99 ? -5.602 -5.910 -7.904 1.00 76.31 99 PRO A CA 1
ATOM 766 C C . PRO A 1 99 ? -6.992 -5.427 -8.351 1.00 76.31 99 PRO A C 1
ATOM 768 O O . PRO A 1 99 ? -7.801 -6.192 -8.885 1.00 76.31 99 PRO A O 1
ATOM 771 N N . ASP A 1 100 ? -7.279 -4.137 -8.164 1.00 77.25 100 ASP A N 1
ATOM 772 C CA . ASP A 1 100 ? -8.575 -3.555 -8.534 1.00 77.25 100 ASP A CA 1
ATOM 773 C C . ASP A 1 100 ? -8.685 -3.306 -10.045 1.00 77.25 100 ASP A C 1
ATOM 775 O O . ASP A 1 100 ? -9.785 -3.377 -10.590 1.00 77.25 100 ASP A O 1
ATOM 779 N N . VAL A 1 101 ? -7.554 -3.114 -10.733 1.00 82.38 101 VAL A N 1
ATOM 780 C CA . VAL A 1 101 ? -7.503 -3.037 -12.201 1.00 82.38 101 VAL A CA 1
ATOM 781 C C . VAL A 1 101 ? -7.652 -4.436 -12.790 1.00 82.38 101 VAL A C 1
ATOM 783 O O . VAL A 1 101 ? -8.484 -4.648 -13.669 1.00 82.38 101 VAL A O 1
ATOM 786 N N . ALA A 1 102 ? -6.948 -5.426 -12.231 1.00 74.50 102 ALA A N 1
ATOM 787 C CA . ALA A 1 102 ? -7.066 -6.828 -12.635 1.00 74.50 102 ALA A CA 1
ATOM 788 C C . ALA A 1 102 ? -8.492 -7.385 -12.453 1.00 74.50 102 ALA A C 1
ATOM 790 O O . ALA A 1 102 ? -8.941 -8.218 -13.237 1.00 74.50 102 ALA A O 1
ATOM 791 N N . SER A 1 103 ? -9.228 -6.910 -11.442 1.00 78.94 103 SER A N 1
ATOM 792 C CA . SER A 1 103 ? -10.641 -7.263 -11.226 1.00 78.94 103 SER A CA 1
ATOM 793 C C . SER A 1 103 ? -11.640 -6.377 -11.987 1.00 78.94 103 SER A C 1
ATOM 795 O O . SER A 1 103 ? -12.846 -6.599 -11.876 1.00 78.94 103 SER A O 1
ATOM 797 N N . GLY A 1 104 ? -11.167 -5.391 -12.759 1.00 79.00 104 GLY A N 1
ATOM 798 C CA . GLY A 1 104 ? -12.000 -4.477 -13.547 1.00 79.00 104 GLY A CA 1
ATOM 799 C C . GLY A 1 104 ? -12.817 -3.480 -12.718 1.00 79.00 104 GLY A C 1
ATOM 800 O O . GLY A 1 104 ? -13.758 -2.884 -13.237 1.00 79.00 104 GLY A O 1
ATOM 801 N N . ARG A 1 105 ? -12.492 -3.313 -11.430 1.00 81.50 105 ARG A N 1
ATOM 802 C CA . ARG A 1 105 ? -13.149 -2.356 -10.525 1.00 81.50 105 ARG A CA 1
ATOM 803 C C . ARG A 1 105 ? -12.616 -0.935 -10.676 1.00 81.50 105 ARG A C 1
ATOM 805 O O . ARG A 1 105 ? -13.335 -0.003 -10.333 1.00 81.50 105 ARG A O 1
ATOM 812 N N . LEU A 1 106 ? -11.386 -0.786 -11.160 1.00 80.12 106 LEU A N 1
ATOM 813 C CA . LEU A 1 106 ? -10.712 0.495 -11.347 1.00 80.12 106 LEU A CA 1
ATOM 814 C C . LEU A 1 106 ? -10.121 0.583 -12.756 1.00 80.12 106 LEU A C 1
ATOM 816 O O . LEU A 1 106 ? -9.646 -0.424 -13.287 1.00 80.12 106 LEU A O 1
ATOM 820 N N . SER A 1 107 ? -10.114 1.775 -13.353 1.00 86.06 107 SER A N 1
ATOM 821 C CA . SER A 1 107 ? -9.334 2.005 -14.571 1.00 86.06 107 SER A CA 1
ATOM 822 C C . SER A 1 107 ? -7.834 2.158 -14.257 1.00 86.06 107 SER A C 1
ATOM 824 O O . SER A 1 107 ? -7.474 2.524 -13.135 1.00 86.06 107 SER A O 1
ATOM 826 N N . PRO A 1 108 ? -6.935 1.891 -15.226 1.00 81.56 108 PRO A N 1
ATOM 827 C CA . PRO A 1 108 ? -5.494 2.077 -15.043 1.00 81.56 108 PRO A CA 1
ATOM 828 C C . PRO A 1 108 ? -5.102 3.498 -14.615 1.00 81.56 108 PRO A C 1
ATOM 830 O O . PRO A 1 108 ? -4.247 3.663 -13.746 1.00 81.56 108 PRO A O 1
ATOM 833 N N . ASP A 1 109 ? -5.761 4.507 -15.190 1.00 82.81 109 ASP A N 1
ATOM 834 C CA . ASP A 1 109 ? -5.508 5.918 -14.883 1.00 82.81 109 ASP A CA 1
ATOM 835 C C . ASP A 1 109 ? -5.956 6.259 -13.453 1.00 82.81 109 ASP A C 1
ATOM 837 O O . ASP A 1 109 ? -5.206 6.869 -12.694 1.00 82.81 109 ASP A O 1
ATOM 841 N N . GLU A 1 110 ? -7.136 5.783 -13.038 1.00 83.19 110 GLU A N 1
ATOM 842 C CA . GLU A 1 110 ? -7.626 5.953 -11.662 1.00 83.19 110 GLU A CA 1
ATOM 843 C C . GLU A 1 110 ? -6.738 5.236 -10.637 1.00 83.19 110 GLU A C 1
ATOM 845 O O . GLU A 1 110 ? -6.555 5.739 -9.529 1.00 83.19 110 GLU A O 1
ATOM 850 N N . ALA A 1 111 ? -6.163 4.082 -10.991 1.00 82.31 111 ALA A N 1
ATOM 851 C CA . ALA A 1 111 ? -5.230 3.367 -10.120 1.00 82.31 111 ALA A CA 1
ATOM 852 C C . ALA A 1 111 ? -3.962 4.179 -9.884 1.00 82.31 111 ALA A C 1
ATOM 854 O O . ALA A 1 111 ? -3.512 4.318 -8.746 1.00 82.31 111 ALA A O 1
ATOM 855 N N . PHE A 1 112 ? -3.411 4.751 -10.955 1.00 83.81 112 PHE A N 1
ATOM 856 C CA . PHE A 1 112 ? -2.256 5.623 -10.839 1.00 83.81 112 PHE A CA 1
ATOM 857 C C . PHE A 1 112 ? -2.566 6.863 -9.996 1.00 83.81 112 PHE A C 1
ATOM 859 O O . PHE A 1 112 ? -1.781 7.206 -9.109 1.00 83.81 112 PHE A O 1
ATOM 866 N N . ASP A 1 113 ? -3.711 7.507 -10.226 1.00 82.88 113 ASP A N 1
ATOM 867 C CA . ASP A 1 113 ? -4.131 8.675 -9.454 1.00 82.88 113 ASP A CA 1
ATOM 868 C C . ASP A 1 113 ? -4.310 8.348 -7.965 1.00 82.88 113 ASP A C 1
ATOM 870 O O . ASP A 1 113 ? -3.887 9.137 -7.113 1.00 82.88 113 ASP A O 1
ATOM 874 N N . ASP A 1 114 ? -4.856 7.177 -7.624 1.00 81.31 114 ASP A N 1
ATOM 875 C CA . ASP A 1 114 ? -4.991 6.746 -6.230 1.00 81.31 114 ASP A CA 1
ATOM 876 C C . ASP A 1 114 ? -3.621 6.548 -5.564 1.00 81.31 114 ASP A C 1
ATOM 878 O O . ASP A 1 114 ? -3.357 7.140 -4.509 1.00 81.31 114 ASP A O 1
ATOM 882 N N . VAL A 1 115 ? -2.700 5.826 -6.217 1.00 82.62 115 VAL A N 1
ATOM 883 C CA . VAL A 1 115 ? -1.318 5.646 -5.733 1.00 82.62 115 VAL A CA 1
ATOM 884 C C . VAL A 1 115 ? -0.621 6.996 -5.576 1.00 82.62 115 VAL A C 1
ATOM 886 O O . VAL A 1 115 ? -0.026 7.285 -4.534 1.00 82.62 115 VAL A O 1
ATOM 889 N N . ALA A 1 116 ? -0.716 7.858 -6.587 1.00 82.69 116 ALA A N 1
ATOM 890 C CA . ALA A 1 116 ? -0.096 9.172 -6.575 1.00 82.69 116 ALA A CA 1
ATOM 891 C C . ALA A 1 116 ? -0.674 10.070 -5.476 1.00 82.69 116 ALA A C 1
ATOM 893 O O . ALA A 1 116 ? 0.070 10.831 -4.855 1.00 82.69 116 ALA A O 1
ATOM 894 N N . SER A 1 117 ? -1.978 9.976 -5.207 1.00 81.06 117 SER A N 1
ATOM 895 C CA . SER A 1 117 ? -2.614 10.691 -4.103 1.00 81.06 117 SER A CA 1
ATOM 896 C C . SER A 1 117 ? -2.094 10.193 -2.755 1.00 81.06 117 SER A C 1
ATOM 898 O O . SER A 1 117 ? -1.737 11.002 -1.900 1.00 81.06 117 SER A O 1
ATOM 900 N N . ALA A 1 118 ? -1.992 8.874 -2.570 1.00 78.75 118 ALA A N 1
ATOM 901 C CA . ALA A 1 118 ? -1.572 8.260 -1.319 1.00 78.75 118 ALA A CA 1
ATOM 902 C C . ALA A 1 118 ? -0.124 8.614 -0.965 1.00 78.75 118 ALA A C 1
ATOM 904 O O . ALA A 1 118 ? 0.154 8.962 0.181 1.00 78.75 118 ALA A O 1
ATOM 905 N N . LEU A 1 119 ? 0.769 8.616 -1.958 1.00 80.56 119 LEU A N 1
ATOM 906 C CA . LEU A 1 119 ? 2.182 8.957 -1.781 1.00 80.56 119 LEU A CA 1
ATOM 907 C C . LEU A 1 119 ? 2.432 10.462 -1.561 1.00 80.56 119 LEU A C 1
ATOM 909 O O . LEU A 1 119 ? 3.517 10.830 -1.120 1.00 80.56 119 LEU A O 1
ATOM 913 N N . ARG A 1 120 ? 1.446 11.333 -1.829 1.00 72.94 120 ARG A N 1
ATOM 914 C CA . ARG A 1 120 ? 1.527 12.792 -1.599 1.00 72.94 120 ARG A CA 1
ATOM 915 C C . ARG A 1 120 ? 0.963 13.252 -0.248 1.00 72.94 120 ARG A C 1
ATOM 917 O O . ARG A 1 120 ? 1.232 14.379 0.155 1.00 72.94 120 ARG A O 1
ATOM 924 N N . ARG A 1 121 ? 0.191 12.413 0.460 1.00 59.59 121 ARG A N 1
ATOM 925 C CA . ARG A 1 121 ? -0.648 12.809 1.620 1.00 59.59 121 ARG A CA 1
ATOM 926 C C . ARG A 1 121 ? 0.085 13.474 2.791 1.00 59.59 121 ARG A C 1
ATOM 928 O O . ARG A 1 121 ? -0.585 14.100 3.606 1.00 59.59 121 ARG A O 1
ATOM 935 N N . ARG A 1 122 ? 1.404 13.322 2.933 1.00 55.16 122 ARG A N 1
ATOM 936 C CA . ARG A 1 122 ? 2.120 13.731 4.153 1.00 55.16 122 ARG A CA 1
ATOM 937 C C . ARG A 1 122 ? 2.650 15.167 4.147 1.00 55.16 122 ARG A C 1
ATOM 939 O O . ARG A 1 122 ? 2.771 15.748 5.222 1.00 55.16 122 ARG A O 1
ATOM 946 N N . ASP A 1 123 ? 2.913 15.750 2.980 1.00 50.66 123 ASP A N 1
ATOM 947 C CA . ASP A 1 123 ? 3.663 17.014 2.886 1.00 50.66 123 ASP A CA 1
ATOM 948 C C . ASP A 1 123 ? 2.817 18.239 2.487 1.00 50.66 123 ASP A C 1
ATOM 950 O O . ASP A 1 123 ? 3.325 19.360 2.497 1.00 50.66 123 ASP A O 1
ATOM 954 N N . ASP A 1 124 ? 1.519 18.073 2.208 1.00 50.16 124 ASP A N 1
ATOM 955 C CA . ASP A 1 124 ? 0.643 19.189 1.799 1.00 50.16 124 ASP A CA 1
ATOM 956 C C . ASP A 1 124 ? 0.263 20.138 2.961 1.00 50.16 124 ASP A C 1
ATOM 958 O O . ASP A 1 124 ? -0.246 21.235 2.736 1.00 50.16 124 ASP A O 1
ATOM 962 N N . ASP A 1 125 ? 0.567 19.763 4.211 1.00 49.78 125 ASP A N 1
ATOM 963 C CA . ASP A 1 125 ? 0.292 20.584 5.404 1.00 49.78 125 ASP A CA 1
ATOM 964 C C . ASP A 1 125 ? 1.422 21.594 5.717 1.00 49.78 125 ASP A C 1
ATOM 966 O O . ASP A 1 125 ? 1.317 22.428 6.618 1.00 49.78 125 ASP A O 1
ATOM 970 N N . SER A 1 126 ? 2.529 21.566 4.961 1.00 42.25 126 SER A N 1
ATOM 971 C CA . SER A 1 126 ? 3.629 22.533 5.078 1.00 42.25 126 SER A CA 1
ATOM 972 C C . SER A 1 126 ? 3.901 23.242 3.756 1.00 42.25 126 SER A C 1
ATOM 974 O O . SER A 1 126 ? 4.787 22.872 2.999 1.00 42.25 126 SER A O 1
ATOM 976 N N . SER A 1 127 ? 3.150 24.325 3.539 1.00 44.09 127 SER A N 1
ATOM 977 C CA . SER A 1 127 ? 3.572 25.585 2.912 1.00 44.09 127 SER A CA 1
ATOM 978 C C . SER A 1 127 ? 4.667 25.532 1.827 1.00 44.09 127 SER A C 1
ATOM 980 O O . SER A 1 127 ? 5.836 25.248 2.088 1.00 44.09 127 SER A O 1
ATOM 982 N N . SER A 1 128 ? 4.307 26.108 0.675 1.00 43.69 128 SER A N 1
ATOM 983 C CA . SER A 1 128 ? 5.153 26.850 -0.277 1.00 43.69 128 SER A CA 1
ATOM 984 C C . SER A 1 128 ? 5.766 26.092 -1.468 1.00 43.69 128 SER A C 1
ATOM 986 O O . SER A 1 128 ? 6.791 25.426 -1.380 1.00 43.69 128 SER A O 1
ATOM 988 N N . ASN A 1 129 ? 5.184 26.358 -2.646 1.00 45.00 129 ASN A N 1
ATOM 989 C CA . ASN A 1 129 ? 5.905 26.728 -3.873 1.00 45.00 129 ASN A CA 1
ATOM 990 C C . ASN A 1 129 ? 7.072 25.824 -4.323 1.00 45.00 129 ASN A C 1
ATOM 992 O O . ASN A 1 129 ? 8.080 26.311 -4.838 1.00 45.00 129 ASN A O 1
ATOM 996 N N . LYS A 1 130 ? 6.945 24.504 -4.192 1.00 48.31 130 LYS A N 1
ATOM 997 C CA . LYS A 1 130 ? 7.862 23.556 -4.835 1.00 48.31 130 LYS A CA 1
ATOM 998 C C . LYS A 1 130 ? 7.097 22.792 -5.900 1.00 48.31 130 LYS A C 1
ATOM 1000 O O . LYS A 1 130 ? 6.046 22.234 -5.614 1.00 48.31 130 LYS A O 1
ATOM 1005 N N . ASN A 1 131 ? 7.622 22.792 -7.126 1.00 52.88 131 ASN A N 1
ATOM 1006 C CA . ASN A 1 131 ? 7.104 22.002 -8.240 1.00 52.88 131 ASN A CA 1
ATOM 1007 C C . ASN A 1 131 ? 6.852 20.561 -7.768 1.00 52.88 131 ASN A C 1
ATOM 1009 O O . ASN A 1 131 ? 7.804 19.812 -7.542 1.00 52.88 131 ASN A O 1
ATOM 1013 N N . SER A 1 132 ? 5.582 20.175 -7.622 1.00 55.25 132 SER A N 1
ATOM 1014 C CA . SER A 1 132 ? 5.136 18.917 -6.998 1.00 55.25 132 SER A CA 1
ATOM 1015 C C . SER A 1 132 ? 5.684 17.658 -7.685 1.00 55.25 132 SER A C 1
ATOM 1017 O O . SER A 1 132 ? 5.629 16.565 -7.132 1.00 55.25 132 SER A O 1
ATOM 1019 N N . GLN A 1 133 ? 6.233 17.804 -8.892 1.00 51.91 133 GLN A N 1
ATOM 1020 C CA . GLN A 1 133 ? 6.828 16.725 -9.682 1.00 51.91 133 GLN A CA 1
ATOM 1021 C C . GLN A 1 133 ? 8.248 16.338 -9.242 1.00 51.91 133 GLN A C 1
ATOM 1023 O O . GLN A 1 133 ? 8.669 15.210 -9.479 1.00 51.91 133 GLN A O 1
ATOM 1028 N N . GLN A 1 134 ? 8.982 17.241 -8.584 1.00 55.06 134 GLN A N 1
ATOM 1029 C CA . GLN A 1 134 ? 10.369 17.002 -8.154 1.00 55.06 134 GLN A CA 1
ATOM 1030 C C . GLN A 1 134 ? 10.475 16.606 -6.672 1.00 55.06 134 GLN A C 1
ATOM 1032 O O . GLN A 1 134 ? 11.571 16.441 -6.141 1.00 55.06 134 GLN A O 1
ATOM 1037 N N . MET A 1 135 ? 9.329 16.469 -6.002 1.00 68.56 135 MET A N 1
ATOM 1038 C CA . MET A 1 135 ? 9.244 16.041 -4.613 1.00 68.56 135 MET A CA 1
ATOM 1039 C C . MET A 1 135 ? 9.614 14.560 -4.499 1.00 68.56 135 MET A C 1
ATOM 1041 O O . MET A 1 135 ? 9.132 13.725 -5.271 1.00 68.56 135 MET A O 1
ATOM 1045 N N . ALA A 1 136 ? 10.503 14.258 -3.553 1.00 78.94 136 ALA A N 1
ATOM 1046 C CA . ALA A 1 136 ? 10.899 12.896 -3.242 1.00 78.94 136 ALA A CA 1
ATOM 1047 C C . ALA A 1 136 ? 9.789 12.210 -2.437 1.00 78.94 136 ALA A C 1
ATOM 1049 O O . ALA A 1 136 ? 9.314 12.754 -1.446 1.00 78.94 136 ALA A O 1
ATOM 1050 N N . VAL A 1 137 ? 9.403 11.015 -2.861 1.00 84.38 137 VAL A N 1
ATOM 1051 C CA . VAL A 1 137 ? 8.542 10.107 -2.113 1.00 84.38 137 VAL A CA 1
ATOM 1052 C C . VAL A 1 137 ? 9.375 9.504 -0.993 1.00 84.38 137 VAL A C 1
ATOM 1054 O O . VAL A 1 137 ? 10.389 8.858 -1.252 1.00 84.38 137 VAL A O 1
ATOM 1057 N N . LEU A 1 138 ? 8.967 9.715 0.256 1.00 84.69 138 LEU A N 1
ATOM 1058 C CA . LEU A 1 138 ? 9.669 9.154 1.403 1.00 84.69 138 LEU A CA 1
ATOM 1059 C C . LEU A 1 138 ? 9.355 7.661 1.544 1.00 84.69 138 LEU A C 1
ATOM 1061 O O . LEU A 1 138 ? 8.240 7.202 1.293 1.00 84.69 138 LEU A O 1
ATOM 1065 N N . PHE A 1 139 ? 10.324 6.899 2.052 1.00 86.25 139 PHE A N 1
ATOM 1066 C CA . PHE A 1 139 ? 10.130 5.475 2.331 1.00 86.25 139 PHE A CA 1
ATOM 1067 C C . PHE A 1 139 ? 8.962 5.207 3.295 1.00 86.25 139 PHE A C 1
ATOM 1069 O O . PHE A 1 139 ? 8.282 4.192 3.161 1.00 86.25 139 PHE A O 1
ATOM 1076 N N . CYS A 1 140 ? 8.711 6.095 4.265 1.00 83.06 140 CYS A N 1
ATOM 1077 C CA . CYS A 1 140 ? 7.585 5.928 5.184 1.00 83.06 140 CYS A CA 1
ATOM 1078 C C . CYS A 1 140 ? 6.233 6.008 4.470 1.00 83.06 140 CYS A C 1
ATOM 1080 O O . CYS A 1 140 ? 5.370 5.188 4.761 1.00 83.06 140 CYS A O 1
ATOM 1082 N N . ASP A 1 141 ? 6.082 6.917 3.507 1.00 83.62 141 ASP A N 1
ATOM 1083 C CA . ASP A 1 141 ? 4.832 7.084 2.758 1.00 83.62 141 ASP A CA 1
ATOM 1084 C C . ASP A 1 141 ? 4.615 5.910 1.803 1.00 83.62 141 ASP A C 1
ATOM 1086 O O . ASP A 1 141 ? 3.519 5.358 1.716 1.00 83.62 141 ASP A O 1
ATOM 1090 N N . PHE A 1 142 ? 5.695 5.439 1.176 1.00 87.44 142 PHE A N 1
ATOM 1091 C CA . PHE A 1 142 ? 5.681 4.218 0.374 1.00 87.44 142 PHE A CA 1
ATOM 1092 C C . PHE A 1 142 ? 5.284 2.986 1.204 1.00 87.44 142 PHE A C 1
ATOM 1094 O O . PHE A 1 142 ? 4.438 2.191 0.796 1.00 87.44 142 PHE A O 1
ATOM 1101 N N . MET A 1 143 ? 5.857 2.835 2.401 1.00 88.00 143 MET A N 1
ATOM 1102 C CA . MET A 1 143 ? 5.531 1.744 3.321 1.00 88.00 143 MET A CA 1
ATOM 1103 C C . MET A 1 143 ? 4.084 1.813 3.819 1.00 88.00 143 MET A C 1
ATOM 1105 O O . MET A 1 143 ? 3.434 0.775 3.945 1.00 88.00 143 MET A O 1
ATOM 1109 N N . ASP A 1 144 ? 3.580 3.010 4.113 1.00 83.12 144 ASP A N 1
ATOM 1110 C CA . ASP A 1 144 ? 2.207 3.201 4.572 1.00 83.12 144 ASP A CA 1
ATOM 1111 C C . ASP A 1 144 ? 1.199 2.881 3.454 1.00 83.12 144 ASP A C 1
ATOM 1113 O O . ASP A 1 144 ? 0.233 2.167 3.716 1.00 83.12 144 ASP 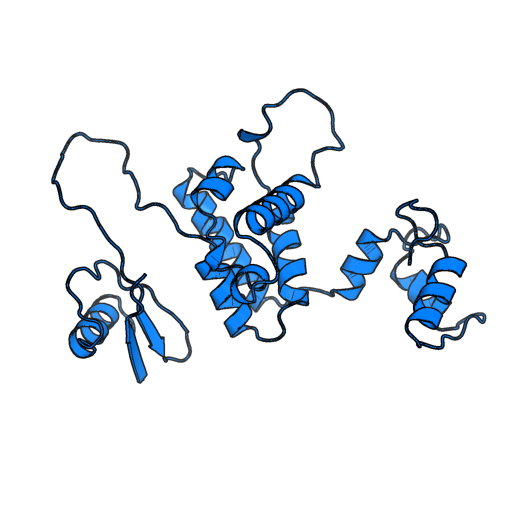A O 1
ATOM 1117 N N . TYR A 1 145 ? 1.471 3.259 2.198 1.00 86.12 145 TYR A N 1
ATOM 1118 C CA . TYR A 1 145 ? 0.656 2.832 1.052 1.00 86.12 145 TYR A CA 1
ATOM 1119 C C . TYR A 1 145 ? 0.572 1.298 0.941 1.00 86.12 145 TYR A C 1
ATOM 1121 O O . TYR A 1 145 ? -0.517 0.722 0.884 1.00 86.12 145 TYR A O 1
ATOM 1129 N N . PHE A 1 146 ? 1.707 0.594 0.997 1.00 87.94 146 PHE A N 1
ATOM 1130 C CA . PHE A 1 146 ? 1.692 -0.872 0.935 1.00 87.94 146 PHE A CA 1
ATOM 1131 C C . PHE A 1 146 ? 1.127 -1.534 2.192 1.00 87.94 146 PHE A C 1
ATOM 1133 O O . PHE A 1 146 ? 0.699 -2.687 2.122 1.00 87.94 146 PHE A O 1
ATOM 1140 N N . ARG A 1 147 ? 1.091 -0.848 3.342 1.00 85.56 147 ARG A N 1
ATOM 1141 C CA . ARG A 1 147 ? 0.377 -1.334 4.535 1.00 85.56 147 ARG A CA 1
ATOM 1142 C C . ARG A 1 147 ? -1.115 -1.423 4.267 1.00 85.56 147 ARG A C 1
ATOM 1144 O O . ARG A 1 147 ? -1.738 -2.404 4.668 1.00 85.56 147 ARG A O 1
ATOM 1151 N N . ASP A 1 148 ? -1.649 -0.449 3.549 1.00 81.88 148 ASP A N 1
ATOM 1152 C CA . ASP A 1 148 ? -3.061 -0.391 3.193 1.00 81.88 148 ASP A CA 1
ATOM 1153 C C . ASP A 1 148 ? -3.404 -1.500 2.199 1.00 81.88 148 ASP A C 1
ATOM 1155 O O . ASP A 1 148 ? -4.344 -2.262 2.428 1.00 81.88 148 ASP A O 1
ATOM 1159 N N . LEU A 1 149 ? -2.566 -1.677 1.174 1.00 83.31 149 LEU A N 1
ATOM 1160 C CA . LEU A 1 149 ? -2.704 -2.771 0.214 1.00 83.31 149 LEU A CA 1
ATOM 1161 C C . L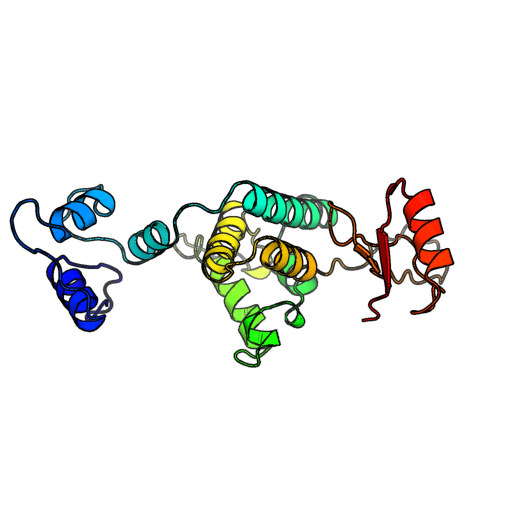EU A 1 149 ? -2.527 -4.149 0.874 1.00 83.31 149 LEU A C 1
ATOM 1163 O O . LEU A 1 149 ? -3.258 -5.092 0.580 1.00 83.31 149 LEU A O 1
ATOM 1167 N N . SER A 1 150 ? -1.589 -4.272 1.818 1.00 86.25 150 SER A N 1
ATOM 1168 C CA . SER A 1 150 ? -1.364 -5.507 2.574 1.00 86.25 150 SER A CA 1
ATOM 1169 C C . SER A 1 150 ? -2.578 -5.899 3.408 1.00 86.25 150 SER A C 1
ATOM 1171 O O . SER A 1 150 ? -2.806 -7.090 3.585 1.00 86.25 150 SER A O 1
ATOM 1173 N N . ALA A 1 151 ? -3.330 -4.941 3.948 1.00 82.62 151 ALA A N 1
ATOM 1174 C CA . ALA A 1 151 ? -4.537 -5.240 4.713 1.00 82.62 151 ALA A CA 1
ATOM 1175 C C . ALA A 1 151 ? -5.683 -5.751 3.823 1.00 82.62 151 ALA A C 1
ATOM 1177 O O . ALA A 1 151 ? -6.536 -6.490 4.303 1.00 82.62 151 ALA A O 1
ATOM 1178 N N . ALA A 1 152 ? -5.688 -5.389 2.535 1.00 80.38 152 ALA A N 1
ATOM 1179 C CA . ALA A 1 152 ? -6.665 -5.877 1.563 1.00 80.38 152 ALA A CA 1
ATOM 1180 C C . ALA A 1 152 ? -6.317 -7.265 0.991 1.00 80.38 152 ALA A C 1
ATOM 1182 O O . ALA A 1 152 ? -7.195 -7.954 0.477 1.00 80.38 152 ALA A O 1
ATOM 1183 N N . ILE A 1 153 ? -5.048 -7.683 1.066 1.00 82.19 153 ILE A N 1
ATOM 1184 C CA . ILE A 1 153 ? -4.568 -8.946 0.496 1.00 82.19 153 ILE A CA 1
ATOM 1185 C C . ILE A 1 153 ? -4.293 -9.977 1.597 1.00 82.19 153 ILE A C 1
ATOM 1187 O O . ILE A 1 153 ? -3.358 -9.838 2.387 1.00 82.19 153 ILE A O 1
ATOM 1191 N N . GLU A 1 154 ? -5.041 -11.079 1.589 1.00 82.62 154 GLU A N 1
ATOM 1192 C CA . GLU A 1 154 ? -4.872 -12.163 2.565 1.00 82.62 154 GLU A CA 1
ATOM 1193 C C . GLU A 1 154 ? -3.608 -13.001 2.318 1.00 82.62 154 GLU A C 1
ATOM 1195 O O . GLU A 1 154 ? -2.865 -13.296 3.252 1.00 82.62 154 GLU A O 1
ATOM 1200 N N . ASN A 1 155 ? -3.322 -13.361 1.063 1.00 85.38 155 ASN A N 1
ATOM 1201 C CA . ASN A 1 155 ? -2.226 -14.269 0.718 1.00 85.38 155 ASN A CA 1
ATOM 1202 C C . ASN A 1 155 ? -0.878 -13.531 0.573 1.00 85.38 155 ASN A C 1
ATOM 1204 O O . ASN A 1 155 ? -0.746 -12.604 -0.226 1.00 85.38 155 ASN A O 1
ATOM 1208 N N . ASP A 1 156 ? 0.139 -13.973 1.319 1.00 86.81 156 ASP A N 1
ATOM 1209 C CA . ASP A 1 156 ? 1.483 -13.376 1.323 1.00 86.81 156 ASP A CA 1
ATOM 1210 C C . ASP A 1 156 ? 2.203 -13.462 -0.030 1.00 86.81 156 ASP A C 1
ATOM 1212 O O . ASP A 1 156 ? 2.863 -12.503 -0.431 1.00 86.81 156 ASP A O 1
ATOM 1216 N N . ASP A 1 157 ? 2.086 -14.590 -0.728 1.00 85.06 157 ASP A N 1
ATOM 1217 C CA . ASP A 1 157 ? 2.756 -14.815 -2.012 1.00 85.06 157 ASP A CA 1
ATOM 1218 C C . ASP A 1 157 ? 2.104 -13.964 -3.105 1.00 85.06 157 ASP A C 1
ATOM 1220 O O . ASP A 1 157 ? 2.793 -13.375 -3.938 1.00 85.06 157 ASP A O 1
ATOM 1224 N N . TYR A 1 158 ? 0.778 -13.814 -3.048 1.00 85.00 158 TYR A N 1
ATOM 1225 C CA . TYR A 1 158 ? 0.052 -12.901 -3.926 1.00 85.00 158 TYR A CA 1
ATOM 1226 C C . TYR A 1 158 ? 0.425 -11.440 -3.656 1.00 85.00 158 TYR A C 1
ATOM 1228 O O . TYR A 1 158 ? 0.709 -10.699 -4.595 1.00 85.00 158 TYR A O 1
ATOM 1236 N N . PHE A 1 159 ? 0.517 -11.029 -2.385 1.00 87.56 159 PHE A N 1
ATOM 1237 C CA . PHE A 1 159 ? 1.002 -9.693 -2.026 1.00 87.56 159 PHE A CA 1
ATOM 1238 C C . PHE A 1 159 ? 2.411 -9.444 -2.576 1.00 87.56 159 PHE A C 1
ATOM 1240 O O . PHE A 1 159 ? 2.684 -8.376 -3.128 1.00 87.56 159 PHE A O 1
ATOM 1247 N N . GLN A 1 160 ? 3.304 -10.427 -2.439 1.00 86.88 160 GLN A N 1
ATOM 1248 C CA . GLN A 1 160 ? 4.666 -10.341 -2.954 1.00 86.88 160 GLN A CA 1
ATOM 1249 C C . GLN A 1 160 ? 4.673 -10.192 -4.479 1.00 86.88 160 GLN A C 1
ATOM 1251 O O . GLN A 1 160 ? 5.352 -9.303 -4.989 1.00 86.88 160 GLN A O 1
ATOM 1256 N N . ALA A 1 161 ? 3.895 -11.006 -5.194 1.00 84.12 161 ALA A N 1
ATOM 1257 C CA . ALA A 1 161 ? 3.783 -10.932 -6.647 1.00 84.12 161 ALA A CA 1
ATOM 1258 C C . ALA A 1 161 ? 3.264 -9.563 -7.109 1.00 84.12 161 ALA A C 1
ATOM 1260 O O . ALA A 1 161 ? 3.904 -8.917 -7.932 1.00 84.12 161 ALA A O 1
ATOM 1261 N N . VAL A 1 162 ? 2.164 -9.076 -6.526 1.00 84.44 162 VAL A N 1
ATOM 1262 C CA . VAL A 1 162 ? 1.588 -7.758 -6.846 1.00 84.44 162 VAL A CA 1
ATOM 1263 C C . VAL A 1 162 ? 2.590 -6.636 -6.566 1.00 84.44 162 VAL A C 1
ATOM 1265 O O . VAL A 1 162 ? 2.807 -5.775 -7.412 1.00 84.44 162 VAL A O 1
ATOM 1268 N N . THR A 1 163 ? 3.251 -6.665 -5.406 1.00 85.94 163 THR A N 1
ATOM 1269 C CA . THR A 1 163 ? 4.204 -5.618 -5.004 1.00 85.94 163 THR A CA 1
ATOM 1270 C C . THR A 1 163 ? 5.425 -5.566 -5.916 1.00 85.94 163 THR A C 1
ATOM 1272 O O . THR A 1 163 ? 5.911 -4.480 -6.213 1.00 85.94 163 THR A O 1
ATOM 1275 N N . LEU A 1 164 ? 5.941 -6.718 -6.350 1.00 83.94 164 LEU A N 1
ATOM 1276 C CA . LEU A 1 164 ? 7.111 -6.779 -7.227 1.00 83.94 164 LEU A CA 1
ATOM 1277 C C . LEU A 1 164 ? 6.761 -6.479 -8.687 1.00 83.94 164 LEU A C 1
ATOM 1279 O O . LEU A 1 164 ? 7.564 -5.861 -9.383 1.00 83.94 164 LEU A O 1
ATOM 1283 N N . ASN A 1 165 ? 5.573 -6.883 -9.140 1.00 82.38 165 ASN A N 1
ATOM 1284 C CA . ASN A 1 165 ? 5.131 -6.660 -10.515 1.00 82.38 165 ASN A CA 1
ATOM 1285 C C . ASN A 1 165 ? 4.675 -5.219 -10.763 1.00 82.38 165 ASN A C 1
ATOM 1287 O O . ASN A 1 165 ? 4.867 -4.725 -11.867 1.00 82.38 165 ASN A O 1
ATOM 1291 N N . ALA A 1 166 ? 4.186 -4.523 -9.730 1.00 81.81 166 ALA A N 1
ATOM 1292 C CA . ALA A 1 166 ? 3.771 -3.121 -9.809 1.00 81.81 166 ALA A CA 1
ATOM 1293 C C . ALA A 1 166 ? 4.878 -2.149 -10.255 1.00 81.81 166 ALA A C 1
ATOM 1295 O O . ALA A 1 166 ? 4.573 -1.009 -10.598 1.00 81.81 166 ALA A O 1
ATOM 1296 N N . TRP A 1 167 ? 6.147 -2.573 -10.241 1.00 83.06 167 TRP A N 1
ATOM 1297 C CA . TRP A 1 167 ? 7.287 -1.742 -10.617 1.00 83.06 167 TRP A CA 1
ATOM 1298 C C . TRP A 1 167 ? 8.005 -2.325 -11.836 1.00 83.06 167 TRP A C 1
ATOM 1300 O O . TRP A 1 167 ? 8.815 -3.254 -11.736 1.00 83.06 167 TRP A O 1
ATOM 1310 N N . VAL A 1 168 ? 7.730 -1.749 -13.001 1.00 78.44 168 VAL A N 1
ATOM 1311 C CA . VAL A 1 168 ? 8.482 -1.988 -14.231 1.00 78.44 168 VAL A CA 1
ATOM 1312 C C . VAL A 1 168 ? 9.619 -0.987 -14.273 1.00 78.44 168 VAL A C 1
ATOM 1314 O O . VAL A 1 168 ? 9.426 0.214 -14.424 1.00 78.44 168 VAL A O 1
ATOM 1317 N N . LEU A 1 169 ? 10.837 -1.482 -14.103 1.00 70.75 169 LEU A N 1
ATOM 1318 C CA . LEU A 1 169 ? 12.008 -0.633 -14.218 1.00 70.75 169 LEU A CA 1
ATOM 1319 C C . LEU A 1 169 ? 12.292 -0.418 -15.700 1.00 70.75 169 LEU A C 1
ATOM 1321 O O . LEU A 1 169 ? 12.417 -1.411 -16.422 1.00 70.75 169 LEU A O 1
ATOM 1325 N N . PRO A 1 170 ? 12.408 0.836 -16.169 1.00 60.53 170 PRO A N 1
ATOM 1326 C CA . PRO A 1 170 ? 12.893 1.068 -17.515 1.00 60.53 170 PRO A CA 1
ATOM 1327 C C . PRO A 1 170 ? 14.269 0.412 -17.636 1.00 60.53 170 PRO A C 1
ATOM 1329 O O . PRO A 1 170 ? 15.099 0.537 -16.728 1.00 60.53 170 PRO A O 1
ATOM 1332 N N . ALA A 1 171 ? 14.494 -0.320 -18.732 1.00 54.38 171 ALA A N 1
ATOM 1333 C CA . ALA A 1 171 ? 15.818 -0.831 -19.055 1.00 54.38 171 ALA A CA 1
ATOM 1334 C C . ALA A 1 171 ? 16.797 0.339 -18.939 1.00 54.38 171 ALA A C 1
ATOM 1336 O O . ALA A 1 171 ? 16.530 1.417 -19.466 1.00 54.38 171 ALA A O 1
ATOM 1337 N N . GLN A 1 172 ? 17.863 0.146 -18.167 1.00 46.12 172 GLN A N 1
ATOM 1338 C CA . GLN A 1 172 ? 18.819 1.187 -17.825 1.00 46.12 172 GLN A CA 1
ATOM 1339 C C . GLN A 1 172 ? 19.258 1.927 -19.098 1.00 46.12 172 GLN A C 1
ATOM 1341 O O . GLN A 1 172 ? 20.058 1.402 -19.873 1.00 46.12 172 GLN A O 1
ATOM 1346 N N . GLU A 1 173 ? 18.760 3.148 -19.321 1.00 40.12 173 GLU A N 1
ATOM 1347 C CA . GLU A 1 173 ? 19.412 4.083 -20.231 1.00 40.12 173 GLU A CA 1
ATOM 1348 C C . GLU A 1 173 ? 20.709 4.485 -19.533 1.00 40.12 173 GLU A C 1
ATOM 1350 O O . GLU A 1 173 ? 20.781 5.459 -18.782 1.00 40.12 173 GLU A O 1
ATOM 1355 N N . CYS A 1 174 ? 21.736 3.651 -19.706 1.00 33.44 174 CYS A N 1
ATOM 1356 C CA . CYS A 1 174 ? 23.099 4.009 -19.370 1.00 33.44 174 CYS A CA 1
ATOM 1357 C C . CYS A 1 174 ? 23.355 5.403 -19.962 1.00 33.44 174 CYS A C 1
ATOM 1359 O O . CYS A 1 174 ? 23.147 5.582 -21.166 1.00 33.44 174 CYS A O 1
ATOM 1361 N N . PRO A 1 175 ? 23.779 6.399 -19.162 1.00 31.73 175 PRO A N 1
ATOM 1362 C CA . PRO A 1 175 ? 24.071 7.718 -19.691 1.00 31.73 175 PRO A CA 1
ATOM 1363 C C . PRO A 1 175 ? 25.119 7.551 -20.787 1.00 31.73 175 PRO A C 1
ATOM 1365 O O . PRO A 1 175 ? 26.188 6.989 -20.549 1.00 31.73 175 PRO A O 1
ATOM 1368 N N . ALA A 1 176 ? 24.750 7.976 -21.993 1.00 34.44 176 ALA A N 1
ATOM 1369 C CA . ALA A 1 176 ? 25.465 7.740 -23.233 1.00 34.44 176 ALA A CA 1
ATOM 1370 C C . ALA A 1 176 ? 26.967 8.060 -23.125 1.00 34.44 176 ALA A C 1
ATOM 1372 O O . ALA A 1 176 ? 27.407 9.185 -23.359 1.00 34.44 176 ALA A O 1
ATOM 1373 N N . THR A 1 177 ? 27.789 7.046 -22.861 1.00 33.31 177 THR A N 1
ATOM 1374 C CA . THR A 1 177 ? 29.117 6.980 -23.463 1.00 33.31 177 THR A CA 1
ATOM 1375 C C . THR A 1 177 ? 28.885 6.432 -24.863 1.00 33.31 177 THR A C 1
ATOM 1377 O O . THR A 1 177 ? 28.559 5.259 -24.999 1.00 33.31 177 THR A O 1
ATOM 1380 N N . GLY A 1 178 ? 28.929 7.310 -25.869 1.00 33.44 178 GLY A N 1
ATOM 1381 C CA . GLY A 1 178 ? 28.466 7.074 -27.241 1.00 33.44 178 GLY A CA 1
ATOM 1382 C C . GLY A 1 178 ? 29.076 5.869 -27.961 1.00 33.44 178 GLY A C 1
ATOM 1383 O O . GLY A 1 178 ? 29.935 6.033 -28.824 1.00 33.44 178 GLY A O 1
ATOM 1384 N N . TYR A 1 179 ? 28.574 4.680 -27.651 1.00 34.06 179 TYR A N 1
ATOM 1385 C CA . TYR A 1 179 ? 28.728 3.476 -28.449 1.00 34.06 179 TYR A CA 1
ATOM 1386 C C . TYR A 1 179 ? 27.333 2.884 -28.662 1.00 34.06 179 TYR A C 1
ATOM 1388 O O . TYR A 1 179 ? 26.746 2.283 -27.766 1.00 34.06 179 TYR A O 1
ATOM 1396 N N . ASP A 1 180 ? 26.778 3.180 -29.834 1.00 39.19 180 ASP A N 1
ATOM 1397 C CA . ASP A 1 180 ? 25.513 2.652 -30.332 1.00 39.19 180 ASP A CA 1
ATOM 1398 C C . ASP A 1 180 ? 25.780 1.267 -30.931 1.00 39.19 180 ASP A C 1
ATOM 1400 O O . ASP A 1 180 ? 26.164 1.150 -32.092 1.00 39.19 180 ASP A O 1
ATOM 1404 N N . ASP A 1 181 ? 25.626 0.223 -30.118 1.00 33.19 181 ASP A N 1
ATOM 1405 C CA . ASP A 1 181 ? 25.449 -1.138 -30.616 1.00 33.19 181 ASP A CA 1
ATOM 1406 C C . ASP A 1 181 ? 23.963 -1.467 -30.470 1.00 33.19 181 ASP A C 1
ATOM 1408 O O . ASP A 1 181 ? 23.491 -1.733 -29.366 1.00 33.19 181 ASP A O 1
ATOM 1412 N N . GLY A 1 182 ? 23.224 -1.404 -31.584 1.00 35.62 182 GLY A N 1
ATOM 1413 C CA . GLY A 1 182 ? 21.765 -1.542 -31.693 1.00 35.62 182 GLY A CA 1
ATOM 1414 C C . GLY A 1 182 ? 21.181 -2.885 -31.237 1.00 35.62 182 GLY A C 1
ATOM 1415 O O . GLY A 1 182 ? 20.532 -3.593 -32.008 1.00 35.62 182 GLY A O 1
ATOM 1416 N N . ASN A 1 183 ? 21.369 -3.234 -29.970 1.00 36.72 183 ASN A N 1
ATOM 1417 C CA . ASN A 1 183 ? 20.924 -4.472 -29.357 1.00 36.72 183 ASN A CA 1
ATOM 1418 C C . ASN A 1 183 ? 20.037 -4.148 -28.149 1.00 36.72 183 ASN A C 1
ATOM 1420 O O . ASN A 1 183 ? 20.408 -4.346 -26.999 1.00 36.72 183 ASN A O 1
ATOM 1424 N N . ASN A 1 184 ? 18.853 -3.614 -28.454 1.00 40.03 184 ASN A N 1
ATOM 1425 C CA . ASN A 1 184 ? 17.797 -3.307 -27.495 1.00 40.03 184 ASN A CA 1
ATOM 1426 C C . ASN A 1 184 ? 17.476 -4.535 -26.610 1.00 40.03 184 ASN A C 1
ATOM 1428 O O . ASN A 1 184 ? 17.112 -5.605 -27.115 1.00 40.03 184 ASN A O 1
ATOM 1432 N N . THR A 1 185 ? 17.661 -4.375 -25.300 1.00 42.06 185 THR A N 1
ATOM 1433 C CA . THR A 1 185 ? 17.663 -5.419 -24.266 1.00 42.06 185 THR A CA 1
ATOM 1434 C C . THR A 1 185 ? 16.253 -5.623 -23.705 1.00 42.06 185 THR A C 1
ATOM 1436 O O . THR A 1 185 ? 15.820 -4.900 -22.815 1.00 42.06 185 THR A O 1
ATOM 1439 N N . GLY A 1 186 ? 15.513 -6.607 -24.223 1.00 42.94 186 GLY A N 1
ATOM 1440 C CA . GLY A 1 186 ? 14.263 -7.074 -23.611 1.00 42.94 186 GLY A CA 1
ATOM 1441 C C . GLY A 1 186 ? 14.545 -8.145 -22.553 1.00 42.94 186 GLY A C 1
ATOM 1442 O O . GLY A 1 186 ? 15.075 -9.205 -22.891 1.00 42.94 186 GLY A O 1
ATOM 1443 N N . SER A 1 187 ? 14.211 -7.878 -21.289 1.00 47.06 187 SER A N 1
ATOM 1444 C CA . SER A 1 187 ? 14.234 -8.880 -20.215 1.00 47.06 187 SER A CA 1
ATOM 1445 C C . SER A 1 187 ? 12.935 -9.692 -20.222 1.00 47.06 187 SER A C 1
ATOM 1447 O O . SER A 1 187 ? 11.852 -9.118 -20.135 1.00 47.06 187 SER A O 1
ATOM 1449 N N . CYS A 1 188 ? 13.025 -11.024 -20.304 1.00 49.66 188 CYS A N 1
ATOM 1450 C CA . CYS A 1 188 ? 11.876 -11.928 -20.168 1.00 49.66 188 CYS A CA 1
ATOM 1451 C C . CYS A 1 188 ? 11.850 -12.513 -18.748 1.00 49.66 188 CYS A C 1
ATOM 1453 O O . CYS A 1 188 ? 12.862 -13.018 -18.257 1.00 49.66 188 CYS A O 1
ATOM 1455 N N . ARG A 1 189 ? 10.693 -12.467 -18.081 1.00 52.81 189 ARG A N 1
ATOM 1456 C CA . ARG A 1 189 ? 10.503 -13.025 -16.733 1.00 52.81 189 ARG A CA 1
ATOM 1457 C C . ARG A 1 189 ? 10.020 -14.474 -16.836 1.00 52.81 189 ARG A C 1
ATOM 1459 O O . ARG A 1 189 ? 9.129 -14.769 -17.630 1.00 52.81 189 ARG A O 1
ATOM 1466 N N . ALA A 1 190 ? 10.587 -15.378 -16.035 1.00 55.53 190 ALA A N 1
ATOM 1467 C CA . ALA A 1 190 ? 10.137 -16.767 -15.983 1.00 55.53 190 ALA A CA 1
ATOM 1468 C C . ALA A 1 190 ? 9.575 -17.106 -14.604 1.00 55.53 190 ALA A C 1
ATOM 1470 O O . ALA A 1 190 ? 10.170 -16.852 -13.560 1.00 55.53 190 ALA A O 1
ATOM 1471 N N . LEU A 1 191 ? 8.406 -17.724 -14.590 1.00 50.75 191 LEU A N 1
ATOM 1472 C CA . LEU A 1 191 ? 7.846 -18.280 -13.377 1.00 50.75 191 LEU A CA 1
ATOM 1473 C C . LEU A 1 191 ? 8.581 -19.579 -13.050 1.00 50.75 191 LEU A C 1
ATOM 1475 O O . LEU A 1 191 ? 8.416 -20.581 -13.746 1.00 50.75 191 LEU A O 1
ATOM 1479 N N . VAL A 1 192 ? 9.389 -19.547 -11.993 1.00 55.47 192 VAL A N 1
ATOM 1480 C CA . VAL A 1 192 ? 10.097 -20.708 -11.450 1.00 55.47 192 VAL A CA 1
ATOM 1481 C C . VAL A 1 192 ? 9.352 -21.188 -10.212 1.00 55.47 192 VAL A C 1
ATOM 1483 O O . VAL A 1 192 ? 9.109 -20.419 -9.287 1.00 55.47 192 VAL A O 1
ATOM 1486 N N . THR A 1 193 ? 8.994 -22.467 -10.175 1.00 49.78 193 THR A N 1
ATOM 1487 C CA . THR A 1 193 ? 8.449 -23.102 -8.974 1.00 49.78 193 THR A CA 1
ATOM 1488 C C . THR A 1 193 ? 9.607 -23.756 -8.220 1.00 49.78 193 THR A C 1
ATOM 1490 O O . THR A 1 193 ? 10.055 -24.844 -8.575 1.00 49.78 193 THR A O 1
ATOM 1493 N N . HIS A 1 194 ? 10.109 -23.070 -7.196 1.00 55.00 194 HIS A N 1
ATOM 1494 C CA . HIS A 1 194 ? 10.888 -23.611 -6.073 1.00 55.00 194 HIS A CA 1
ATOM 1495 C C . HIS A 1 194 ? 10.391 -22.916 -4.787 1.00 55.00 194 HIS A C 1
ATOM 1497 O O . HIS A 1 194 ? 9.522 -22.044 -4.874 1.00 55.00 194 HIS A O 1
ATOM 1503 N N . SER A 1 195 ? 10.914 -23.255 -3.602 1.00 53.09 195 SER A N 1
ATOM 1504 C CA . SER A 1 195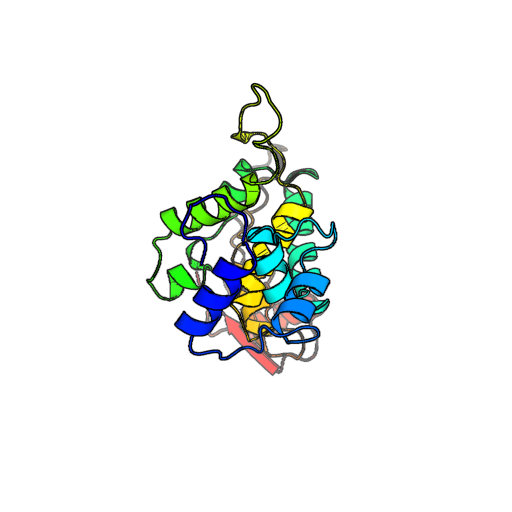 ? 10.528 -22.631 -2.321 1.00 53.09 195 SER A CA 1
ATOM 1505 C C . SER A 1 195 ? 10.646 -21.098 -2.285 1.00 53.09 195 SER A C 1
ATOM 1507 O O . SER A 1 195 ? 10.103 -20.479 -1.372 1.00 53.09 195 SER A O 1
ATOM 1509 N N . ASP A 1 196 ? 11.322 -20.497 -3.271 1.00 51.56 196 ASP A N 1
ATOM 1510 C CA . ASP A 1 196 ? 11.774 -19.104 -3.246 1.00 51.56 196 ASP A CA 1
ATOM 1511 C C . ASP A 1 196 ? 11.024 -18.165 -4.223 1.00 51.56 196 ASP A C 1
ATOM 1513 O O . ASP A 1 196 ? 11.256 -16.956 -4.210 1.00 51.56 196 ASP A O 1
ATOM 1517 N N . GLY A 1 197 ? 10.065 -18.674 -5.011 1.00 58.38 197 GLY A N 1
ATOM 1518 C CA . GLY A 1 197 ? 9.159 -17.857 -5.840 1.00 58.38 197 GLY A CA 1
ATOM 1519 C C . GLY A 1 197 ? 9.675 -17.460 -7.237 1.00 58.38 197 GLY A C 1
ATOM 1520 O O . GLY A 1 197 ? 10.533 -18.118 -7.816 1.00 58.38 197 GLY A O 1
ATOM 1521 N N . VAL A 1 198 ? 9.084 -16.400 -7.812 1.00 61.44 198 VAL A N 1
ATOM 1522 C CA . VAL A 1 198 ? 9.274 -15.960 -9.214 1.00 61.44 198 VAL A CA 1
ATOM 1523 C C . VAL A 1 198 ? 10.633 -15.280 -9.417 1.00 61.44 198 VAL A C 1
ATOM 1525 O O . VAL A 1 198 ? 10.969 -14.362 -8.668 1.00 61.44 198 VAL A O 1
ATOM 1528 N N . LEU A 1 199 ? 11.379 -15.669 -10.460 1.00 64.12 199 LEU A N 1
ATOM 1529 C CA . LEU A 1 199 ? 12.707 -15.128 -10.777 1.00 64.12 199 LEU A CA 1
ATOM 1530 C C . LEU A 1 199 ? 12.770 -14.578 -12.211 1.00 64.12 199 LEU A C 1
ATOM 1532 O O . LEU A 1 199 ? 12.198 -15.123 -13.148 1.00 64.12 199 LEU A O 1
ATOM 1536 N N . GLU A 1 200 ? 13.476 -13.470 -12.403 1.00 61.94 200 GLU A N 1
ATOM 1537 C CA . GLU A 1 200 ? 13.675 -12.883 -13.731 1.00 61.94 200 GLU A CA 1
ATOM 1538 C C . GLU A 1 200 ? 14.869 -13.545 -14.427 1.00 61.94 200 GLU A C 1
ATOM 1540 O O . GLU A 1 200 ? 15.931 -13.669 -13.822 1.00 61.94 200 GLU A O 1
ATOM 1545 N N . ILE A 1 201 ? 14.715 -13.962 -15.692 1.00 64.44 201 ILE A N 1
ATOM 1546 C CA . ILE A 1 201 ? 15.841 -14.490 -16.467 1.00 64.44 201 ILE A CA 1
ATOM 1547 C C . ILE A 1 201 ? 16.582 -13.306 -17.088 1.00 64.44 201 ILE A C 1
ATOM 1549 O O . ILE A 1 201 ? 16.149 -12.738 -18.096 1.00 64.44 201 ILE A O 1
ATOM 1553 N N . GLU A 1 202 ? 17.748 -12.971 -16.536 1.00 56.72 202 GLU A N 1
ATOM 1554 C CA . GLU A 1 202 ? 18.682 -12.060 -17.201 1.00 56.72 202 GLU A CA 1
ATOM 1555 C C . GLU A 1 202 ? 19.023 -12.576 -18.615 1.00 56.72 202 GLU A C 1
ATOM 1557 O O . GLU A 1 202 ? 19.381 -13.742 -18.814 1.00 56.72 202 GLU A O 1
ATOM 1562 N N . ASN A 1 203 ? 18.913 -11.696 -19.616 1.00 55.81 203 ASN A N 1
ATOM 1563 C CA . ASN A 1 203 ? 19.157 -11.984 -21.036 1.00 55.81 203 ASN A CA 1
ATOM 1564 C C . ASN A 1 203 ? 18.205 -13.019 -21.679 1.00 55.81 203 ASN A C 1
ATOM 1566 O O . ASN A 1 203 ? 18.624 -13.790 -22.546 1.00 55.81 203 ASN A O 1
ATOM 1570 N N . GLY A 1 204 ? 16.921 -13.033 -21.307 1.00 53.53 204 GLY A N 1
ATOM 1571 C CA . GLY A 1 204 ? 15.903 -13.977 -21.807 1.00 53.53 204 GLY A CA 1
ATOM 1572 C C . GLY A 1 204 ? 15.549 -13.931 -23.309 1.00 53.53 204 GLY A C 1
ATOM 1573 O O . GLY A 1 204 ? 14.627 -14.619 -23.741 1.00 53.53 204 GLY A O 1
ATOM 1574 N N . ARG A 1 205 ? 16.265 -13.159 -24.138 1.00 52.88 205 ARG A N 1
ATOM 1575 C CA . ARG A 1 205 ? 15.977 -13.030 -25.576 1.00 52.88 205 ARG A CA 1
ATOM 1576 C C . ARG A 1 205 ? 16.199 -14.359 -26.314 1.00 52.88 205 ARG A C 1
ATOM 1578 O O . ARG A 1 205 ? 17.297 -14.913 -26.284 1.00 52.88 205 ARG A O 1
ATOM 1585 N N . GLY A 1 206 ? 15.171 -14.822 -27.031 1.00 55.38 206 GLY A N 1
ATOM 1586 C CA . GLY A 1 206 ? 15.211 -16.032 -27.867 1.00 55.38 206 GLY A CA 1
ATOM 1587 C C . GLY A 1 206 ? 14.790 -17.323 -27.162 1.00 55.38 206 GLY A C 1
ATOM 1588 O O . GLY A 1 206 ? 14.868 -18.385 -27.771 1.00 55.38 206 GLY A O 1
ATOM 1589 N N . ILE A 1 207 ? 14.344 -17.238 -25.908 1.00 62.12 207 ILE A N 1
ATOM 1590 C CA . ILE A 1 207 ? 13.768 -18.369 -25.186 1.00 62.12 207 ILE A CA 1
ATOM 1591 C C . ILE A 1 207 ? 12.289 -18.466 -25.569 1.00 62.12 207 ILE A C 1
ATOM 1593 O O . ILE A 1 207 ? 11.514 -17.565 -25.260 1.00 62.12 207 ILE A O 1
ATOM 1597 N N . GLY A 1 208 ? 11.902 -19.532 -26.269 1.00 57.16 208 GLY A N 1
ATOM 1598 C CA . GLY A 1 208 ? 10.492 -19.782 -26.572 1.00 57.16 208 GLY A CA 1
ATOM 1599 C C . GLY A 1 208 ? 9.710 -20.154 -25.311 1.00 57.16 208 GLY A C 1
ATOM 1600 O O . GLY A 1 208 ? 10.276 -20.732 -24.388 1.00 57.16 208 GLY A O 1
ATOM 1601 N N . VAL A 1 209 ? 8.403 -19.881 -25.287 1.00 58.38 209 VAL A N 1
ATOM 1602 C CA . VAL A 1 209 ? 7.505 -20.182 -24.148 1.00 58.38 209 VAL A CA 1
ATOM 1603 C C . VAL A 1 209 ? 7.553 -21.653 -23.704 1.00 58.38 209 VAL A C 1
ATOM 1605 O O . VAL A 1 209 ? 7.345 -21.945 -22.528 1.00 58.38 209 VAL A O 1
ATOM 1608 N N . GLU A 1 210 ? 7.888 -22.568 -24.618 1.00 63.69 210 GLU A N 1
ATOM 1609 C CA . GLU A 1 210 ? 8.016 -24.009 -24.346 1.00 63.69 210 GLU A CA 1
ATOM 1610 C C . GLU A 1 210 ? 9.468 -24.498 -24.204 1.00 63.69 210 GLU A C 1
ATOM 1612 O O . GLU A 1 210 ? 9.707 -25.686 -23.989 1.00 63.69 210 GLU A O 1
ATOM 1617 N N . ASP A 1 211 ? 10.462 -23.610 -24.304 1.00 70.62 211 ASP A N 1
ATOM 1618 C CA . ASP A 1 211 ? 11.881 -23.975 -24.205 1.00 70.62 211 ASP A CA 1
ATOM 1619 C C . ASP A 1 211 ? 12.341 -24.051 -22.737 1.00 70.62 211 ASP A C 1
ATOM 1621 O O . ASP A 1 211 ? 13.203 -23.306 -22.258 1.00 70.62 211 ASP A O 1
ATOM 1625 N N . HIS A 1 212 ? 11.690 -24.944 -21.988 1.00 70.25 212 HIS A N 1
ATOM 1626 C CA . HIS A 1 212 ? 11.892 -25.132 -20.551 1.00 70.25 212 HIS A CA 1
ATOM 1627 C C . HIS A 1 212 ? 13.333 -25.544 -20.201 1.00 70.25 212 HIS A C 1
ATOM 1629 O O . HIS A 1 212 ? 13.825 -25.212 -19.119 1.00 70.25 212 HIS A O 1
ATOM 1635 N N . ASP A 1 213 ? 14.023 -26.226 -21.119 1.00 71.88 213 ASP A N 1
ATOM 1636 C CA . ASP A 1 213 ? 15.414 -26.650 -20.954 1.00 71.88 213 ASP A CA 1
ATOM 1637 C C . ASP A 1 213 ? 16.370 -25.453 -21.007 1.00 71.88 213 ASP A C 1
ATOM 1639 O O . ASP A 1 213 ? 17.262 -25.323 -20.161 1.00 71.88 213 ASP A O 1
ATOM 1643 N N . LEU A 1 214 ? 16.158 -24.530 -21.953 1.00 70.75 214 LEU A N 1
ATOM 1644 C CA . LEU A 1 214 ? 16.951 -23.309 -22.050 1.00 70.75 214 LEU A CA 1
ATOM 1645 C C . LEU A 1 214 ? 16.693 -22.371 -20.864 1.00 70.75 214 LEU A C 1
ATOM 1647 O O . LEU A 1 214 ? 17.639 -21.777 -20.342 1.00 70.75 214 LEU A O 1
ATOM 1651 N N . MET A 1 215 ? 15.444 -22.284 -20.391 1.00 71.94 215 MET A N 1
ATOM 1652 C CA . MET A 1 215 ? 15.103 -21.526 -19.181 1.00 71.94 215 MET A CA 1
ATOM 1653 C C . MET A 1 215 ? 15.831 -22.070 -17.952 1.00 71.94 215 MET A C 1
ATOM 1655 O O . MET A 1 215 ? 16.475 -21.308 -17.233 1.00 71.94 215 MET A O 1
ATOM 1659 N N . ARG A 1 216 ? 15.772 -23.392 -17.731 1.00 72.88 216 ARG A N 1
ATOM 1660 C CA . ARG A 1 216 ? 16.447 -24.054 -16.606 1.00 72.88 216 ARG A CA 1
ATOM 1661 C C . ARG A 1 216 ? 17.951 -23.804 -16.650 1.00 72.88 216 ARG A C 1
ATOM 1663 O O . ARG A 1 216 ? 18.523 -23.398 -15.647 1.00 72.88 216 ARG A O 1
ATOM 1670 N N . LYS A 1 217 ? 18.572 -23.959 -17.821 1.00 75.44 217 LYS A N 1
ATOM 1671 C CA . LYS A 1 217 ? 20.010 -23.734 -17.995 1.00 75.44 217 LYS A CA 1
ATOM 1672 C C . LYS A 1 217 ? 20.427 -22.297 -17.663 1.00 75.44 217 LYS A C 1
ATOM 1674 O O . LYS A 1 217 ? 21.444 -22.093 -17.011 1.00 75.44 217 LYS A O 1
ATOM 1679 N N . ARG A 1 218 ? 19.651 -21.296 -18.089 1.00 71.88 218 ARG A N 1
ATOM 1680 C CA . ARG A 1 218 ? 19.945 -19.881 -17.796 1.00 71.88 218 ARG A CA 1
ATOM 1681 C C . ARG A 1 218 ? 19.784 -19.548 -16.316 1.00 71.88 218 ARG A C 1
ATOM 1683 O O . ARG A 1 218 ? 20.577 -18.784 -15.778 1.00 71.88 218 ARG A O 1
ATOM 1690 N N . LEU A 1 219 ? 18.795 -20.149 -15.661 1.00 74.44 219 LEU A N 1
ATOM 1691 C CA . LEU A 1 219 ? 18.600 -20.020 -14.218 1.00 74.44 219 LEU A CA 1
ATOM 1692 C C . LEU A 1 219 ? 19.740 -20.699 -13.437 1.00 74.44 219 LEU A C 1
ATOM 1694 O O . LEU A 1 219 ? 20.236 -20.135 -12.466 1.00 74.44 219 LEU A O 1
ATOM 1698 N N . GLU A 1 220 ? 20.228 -21.854 -13.895 1.00 76.12 220 GLU A N 1
ATOM 1699 C CA . GLU A 1 220 ? 21.410 -22.516 -13.322 1.00 76.12 220 GLU A CA 1
ATOM 1700 C C . GLU A 1 220 ? 22.692 -21.685 -13.514 1.00 76.12 220 GLU A C 1
ATOM 1702 O O . GLU A 1 220 ? 23.489 -21.561 -12.584 1.00 76.12 220 GLU A O 1
ATOM 1707 N N . GLU A 1 221 ? 22.877 -21.054 -14.680 1.00 76.38 221 GLU A N 1
ATOM 1708 C CA . GLU A 1 221 ? 23.977 -20.107 -14.936 1.00 76.38 221 GLU A CA 1
ATOM 1709 C C . GLU A 1 221 ? 23.909 -18.870 -14.016 1.00 76.38 221 GLU A C 1
ATOM 1711 O O . GLU A 1 221 ? 24.946 -18.303 -13.672 1.00 76.38 221 GLU A O 1
ATOM 1716 N N . GLN A 1 222 ? 22.710 -18.495 -13.559 1.00 68.19 222 GLN A N 1
ATOM 1717 C CA . GLN A 1 222 ? 22.466 -17.445 -12.557 1.00 68.19 222 GLN A CA 1
ATOM 1718 C C . GLN A 1 222 ? 22.604 -17.942 -11.107 1.00 68.19 222 GLN A C 1
ATOM 1720 O O . GLN A 1 222 ? 22.423 -17.171 -10.165 1.00 68.19 222 GLN A O 1
ATOM 1725 N N . GLY A 1 223 ? 22.949 -19.216 -10.906 1.00 70.88 223 GLY A N 1
ATOM 1726 C CA . GLY A 1 223 ? 23.154 -19.809 -9.587 1.00 70.88 223 GLY A CA 1
ATOM 1727 C C . GLY A 1 223 ? 21.875 -20.276 -8.888 1.00 70.88 223 GLY A C 1
ATOM 1728 O O . GLY A 1 223 ? 21.930 -20.594 -7.700 1.00 70.88 223 GLY A O 1
ATOM 1729 N N . VAL A 1 224 ? 20.741 -20.348 -9.593 1.00 73.38 224 VAL A N 1
ATOM 1730 C CA . VAL A 1 224 ? 19.492 -20.918 -9.070 1.00 73.38 224 VAL A CA 1
ATOM 1731 C C . VAL A 1 224 ? 19.607 -22.443 -9.069 1.00 73.38 224 VAL A C 1
ATOM 1733 O O . VAL A 1 224 ? 19.803 -23.061 -10.113 1.00 73.38 224 VAL A O 1
ATOM 1736 N N . GLN A 1 225 ? 19.486 -23.055 -7.892 1.00 64.50 225 GLN A N 1
ATOM 1737 C CA . GLN A 1 225 ? 19.494 -24.512 -7.712 1.00 64.50 225 GLN A CA 1
ATOM 1738 C C . GLN A 1 225 ? 18.081 -25.003 -7.342 1.00 64.50 225 GLN A C 1
ATOM 1740 O O . GLN A 1 225 ? 17.236 -24.208 -6.938 1.00 64.50 225 GLN A O 1
ATOM 1745 N N . ASP A 1 226 ? 17.809 -26.299 -7.524 1.00 66.12 226 ASP A N 1
ATOM 1746 C CA . ASP A 1 226 ? 16.548 -26.969 -7.140 1.00 66.12 226 ASP A CA 1
ATOM 1747 C C . ASP A 1 226 ? 15.263 -26.548 -7.896 1.00 66.12 226 ASP A C 1
ATOM 1749 O O . ASP A 1 226 ? 14.155 -26.529 -7.368 1.00 66.12 226 ASP A O 1
ATOM 1753 N N . ILE A 1 227 ? 15.367 -26.282 -9.198 1.00 68.25 227 ILE A N 1
ATOM 1754 C CA . ILE A 1 227 ? 14.224 -25.903 -10.049 1.00 68.25 227 ILE A CA 1
ATOM 1755 C C . ILE A 1 227 ? 13.226 -27.074 -10.236 1.00 68.25 227 ILE A C 1
ATOM 1757 O O . ILE A 1 227 ? 13.524 -28.039 -10.956 1.00 68.25 227 ILE A O 1
ATOM 1761 N N . ALA A 1 228 ? 12.014 -26.973 -9.662 1.00 67.38 228 ALA A N 1
ATOM 1762 C CA . ALA A 1 228 ? 10.970 -28.004 -9.788 1.00 67.38 228 ALA A CA 1
ATOM 1763 C C . ALA A 1 228 ? 10.147 -27.870 -11.083 1.00 67.38 228 ALA A C 1
ATOM 1765 O O . ALA A 1 228 ? 9.908 -28.868 -11.764 1.00 67.38 228 ALA A O 1
ATOM 1766 N N . SER A 1 229 ? 9.761 -26.652 -11.475 1.00 67.19 229 SER A N 1
ATOM 1767 C CA . SER A 1 229 ? 9.166 -26.366 -12.791 1.00 67.19 229 SER A CA 1
ATOM 1768 C C . SER A 1 229 ? 9.447 -24.927 -13.231 1.00 67.19 229 SER A C 1
ATOM 1770 O O . SER A 1 229 ? 9.664 -24.058 -12.389 1.00 67.19 229 SER A O 1
ATOM 1772 N N . VAL A 1 230 ? 9.465 -24.673 -14.544 1.00 68.44 230 VAL A N 1
ATOM 1773 C CA . VAL A 1 230 ? 9.666 -23.330 -15.116 1.00 68.44 230 VAL A CA 1
ATOM 1774 C C . VAL A 1 230 ? 8.647 -23.092 -16.216 1.00 68.44 230 VAL A C 1
ATOM 1776 O O . VAL A 1 230 ? 8.407 -23.989 -17.016 1.00 68.44 230 VAL A O 1
ATOM 1779 N N . SER A 1 231 ? 8.073 -21.898 -16.285 1.00 65.06 231 SER A N 1
ATOM 1780 C CA . SER A 1 231 ? 7.226 -21.461 -17.399 1.00 65.06 231 SER A CA 1
ATOM 1781 C C . SER A 1 231 ? 7.534 -20.008 -17.741 1.00 65.06 231 SER A C 1
ATOM 1783 O O . SER A 1 231 ? 7.756 -19.201 -16.839 1.00 65.06 231 SER A O 1
ATOM 1785 N N . LEU A 1 232 ? 7.584 -19.671 -19.029 1.00 59.94 232 LEU A N 1
ATOM 1786 C CA . LEU A 1 232 ? 7.763 -18.284 -19.452 1.00 59.94 232 LEU A CA 1
ATOM 1787 C C . LEU A 1 232 ? 6.419 -17.559 -19.394 1.00 59.94 232 LEU A C 1
ATOM 1789 O O . LEU A 1 232 ? 5.393 -18.124 -19.776 1.00 59.94 232 LEU A O 1
ATOM 1793 N N . HIS A 1 233 ? 6.434 -16.302 -18.966 1.00 54.28 233 HIS A N 1
ATOM 1794 C CA . HIS A 1 233 ? 5.301 -15.411 -19.169 1.00 54.28 233 HIS A CA 1
ATOM 1795 C C . HIS A 1 233 ? 5.752 -14.303 -20.119 1.00 54.28 233 HIS A C 1
ATOM 1797 O O . HIS A 1 233 ? 6.606 -13.489 -19.765 1.00 54.28 233 HIS A O 1
ATOM 1803 N N . GLU A 1 234 ? 5.241 -14.326 -21.349 1.00 46.00 234 GLU A N 1
ATOM 1804 C CA . GLU A 1 234 ? 5.423 -13.221 -22.293 1.00 46.00 234 GLU A CA 1
ATOM 1805 C C . GLU A 1 234 ? 4.498 -12.066 -21.883 1.00 46.00 234 GLU A C 1
ATOM 1807 O O . GLU A 1 234 ? 3.358 -12.304 -21.479 1.00 46.00 234 GLU A O 1
ATOM 1812 N N . GLN A 1 235 ? 5.021 -10.837 -21.930 1.00 46.31 235 GLN A N 1
ATOM 1813 C CA . GLN A 1 235 ? 4.239 -9.603 -21.788 1.00 46.31 235 GLN A CA 1
ATOM 1814 C C . GLN A 1 235 ? 3.519 -9.267 -23.093 1.00 46.31 235 GLN A C 1
ATOM 1816 O O . GLN A 1 235 ? 4.145 -9.448 -24.163 1.00 46.31 235 GLN A O 1
#

Secondary structure (DSSP, 8-state):
--SS-SSEEEHHHHHHHHHHTT-----STTSHHHHHHHHH-TT-SSEEEHHHHHHHHH-PPPHHHHHHHHHHHHHHHHHTTT--BHHHHHHHB-GGGSHHHHTTSS-HHHHHHHHHHHHHTTTTTS-S---TTSPBPPHHHHHHHHHHHHHH---HHHHHHHHHHTB-PPP------S-------PPEEEEEESTT--EEETT-TT--TT-HHHHHHHHHHTT-----EEEEE--

pLDDT: mean 72.79, std 15.19, range [31.73, 91.38]

Radius of gyration: 23.03 Å; chains: 1; bounding box: 54×55×64 Å

Sequence (235 aa):
MDSNGSGLLERSQLIQALLNFGIDVDDGPGGDIEKIMGFFDRDVVGRIIIHEFHRGLRGNMPKRRQLVVKGAYERLSANFGGSVTMDVIHRCYDPASHPDVASGRLSPDEAFDDVASALRRRDDDSSSNKNSQQMAVLFCDFMDYFRDLSAAIENDDYFQAVTLNAWVLPAQECPATGYDDGNNTGSCRALVTHSDGVLEIENGRGIGVEDHDLMRKRLEEQGVQDIASVSLHEQ